Protein 4BAT (pdb70)

B-factor: mean 18.22, std 12.89, range [7.32, 103.63]

Solvent-accessible surface area: 12464 Å² total; per-residue (Å²): 181,103,51,8,60,63,20,86,95,50,51,20,126,12,91,40,1,107,3,44,0,0,32,73,42,87,41,56,20,0,0,0,0,0,0,2,2,1,4,8,17,0,0,19,82,0,0,37,84,0,6,126,77,22,12,1,3,0,1,2,0,13,4,1,13,92,1,116,8,112,70,99,174,59,17,72,21,9,7,25,3,3,0,109,2,2,52,57,0,0,26,100,52,59,49,140,109,3,2,0,0,0,1,13,4,0,0,12,0,0,6,8,0,2,11,59,53,58,166,7,5,3,1,0,2,0,0,26,6,17,0,3,23,24,23,52,91,19,61,93,163,92,38,36,112,100,16,72,30,31,63,37,0,20,78,98,153,47,79,0,25,172,104,3,19,89,83,26,60,108,24,1,25,82,12,3,134,100,27,0,112,66,114,148,13,32,40,94,114,0,31,90,42,1,49,179,11,2,114,44,89,24,5,24,46,1,1,0,42,3,5,41,11,2,80,27,89,11,11,95,30,1,74,48,5,104,111,60,57,119,120,5,118,9,10,1,6,0,0,21,24,122,126,125,41,62,106,43,60,61,7,43,94,9,0,115,91,5,1,56,93,27,71,31,23,51,8,56,13,1,39,0,0,2,5,26,14,19,114,38,0,17,134,63,0,40,41,3,0,49,68,42,176,170,27,47

CATH classification: 3.40.50.1820

Sequence (296 aa):
DPLLPGFDYLTLHTSAARLRVVAVKKGSSGPPLLLLHGYPQTHLAWHRIAPRLAEDYSVVLADLRGYGESRALDEEGADYSKAALARDQLETMGQLGFERRFAVIGHDRGARVGYRLALDHPQAVAAFVSLDVVPILDNWAAVNKVFALNNAYHWFLLAQPYDLPERLIGADPEHFLLDYTLRRRMAQGRDIYHPQALESSYRRRAFRDPAVRHAMCEDYRAAVGVDADADQADRRDAGRRRLQCPVQVLWQERPYAAGQHPLEIWKTWAGQVEGAAIIGASHMLPEDAPDAVLEHLLLGFLASSHREAL

Radius of gyration: 17.59 Å; Cα contacts (8 Å, |Δi|>4): 565; chains: 1; bounding box: 44×48×43 Å

Organism: Pseudomonas aeruginosa (strain ATCC 15692 / DSM 22644 / CIP 104116 / JCM 14847 / LMG 12228 / 1C / PRS 101 / PAO1) (NCBI:txid208964)

InterPro domains:
  IPR000073 Alpha/beta hydrolase fold-1 [PF00561] (31-210)
  IPR000639 Epoxide hydrolase-like [PR00412] (37-55)
  IPR000639 Epoxide hydrolase-like [PR00412] (103-116)
  IPR000639 Epoxide hydrolase-like [PR00412] (117-130)
  IPR000639 Epoxide hydrolase-like [PR00412] (269-291)
  IPR029058 Alpha/Beta hydrolase fold [G3DSA:3.40.50.1820] (1-300)
  IPR029058 Alpha/Beta hydrolase fold [SSF53474] (4-295)

Foldseek 3Di:
DDFPPPWDWDWDDDPWKTKIKTKAADAAEEEEAEAPPAALSLQRLAQVVVRVHYIYMGIGFDLHQPMHTPPLPDDQLALLVSLVVVCRVCVVVPAQAHAYEYAHVSLLNVFSNLLVPVVRHLEYEYQADFALLLVVVPDDDVSCVLPVVLVQLQPDPPRSLVVCQPDVVVNRVVVVCSQQVNDPQDDVVSVVSSSVRSNDSSSSNSNSSHSNSSVPVSNVSVVVCLVVVGAREHAYEYEHEPDDDDPPGDRQNRNVSRYVHYYYYYDHGGSSCSRTPNVVVNVVVVVVCVVSVVSD

Nearest PDB structures (foldseek):
  4bat-assembly1_A-2  TM=1.003E+00  e=3.001E-63  Pseudomonas aeruginosa PAO1
  4bau-assembly1_A-2  TM=1.003E+00  e=1.076E-61  Pseudomonas aeruginosa PAO1
  4b9a-assembly1_A  TM=1.003E+00  e=2.306E-61  Pseudomonas aeruginosa PAO1
  4baz-assembly1_A  TM=1.003E+00  e=7.907E-61  Pseudomonas aeruginosa PAO1
  8hgu-assembly1_B  TM=8.424E-01  e=7.803E-19  Bosea sp. PAMC 26642

Secondary structure (DSSP, 8-state):
--SSTTPEEEEEE-SSEEEEEEEE--SSEEEEE--TT--GGGGTTTHHHHTTTSEEEEEPPTTSTT-EES-TTT---SHHHHHHHHHHHHHHHT-SSEEEEEETHHHHHHHHHHHH-GGGEEEEEEES---HHHHHHT--HHHHHHTHHHHHTTSSTTHHHHHHHSSHHHHHHHHHHHHTTT-----HHHHHHHHHHHTSHHHHHHHHHHHHHHHTHHHHHHHHHHHHT--B-S-EEEEEESS---TT--HHHHHHTTBSSEEEEEESS-S-HHHHSHHHHHHHHHHHHHHTTTT-

Structure (mmCIF, N/CA/C/O backbone):
data_4BAT
#
_entry.id   4BAT
#
_cell.length_a   83.880
_cell.length_b   83.880
_cell.length_c   140.720
_cell.angle_alpha   90.00
_cell.angle_beta   90.00
_cell.angle_gamma   90.00
#
_symmetry.space_group_name_H-M   'P 41 21 2'
#
loop_
_entity.id
_entity.type
_entity.pdbx_description
1 polymer 'PROBABLE EPOXIDE HYDROLASE'
2 non-polymer GLYCEROL
3 non-polymer 'SULFATE ION'
4 non-polymer 'CHLORIDE ION'
5 water water
#
loop_
_atom_site.group_PDB
_atom_site.id
_atom_site.type_symbol
_atom_site.label_atom_id
_atom_site.label_alt_id
_atom_site.label_comp_id
_atom_site.label_asym_id
_atom_site.label_entity_id
_atom_site.label_seq_id
_atom_site.pdbx_PDB_ins_code
_atom_site.Cartn_x
_atom_site.Cartn_y
_atom_site.Cartn_z
_atom_site.occupancy
_atom_site.B_iso_or_equiv
_atom_site.auth_seq_id
_atom_site.auth_comp_id
_atom_site.auth_asym_id
_atom_site.auth_atom_id
_atom_site.pdbx_PDB_model_num
ATOM 1 N N . ASP A 1 5 ? 11.404 59.718 13.798 1.00 42.55 4 ASP A N 1
ATOM 2 C CA . ASP A 1 5 ? 11.275 59.034 15.149 1.00 26.07 4 ASP A CA 1
ATOM 3 C C . ASP A 1 5 ? 12.620 58.469 15.653 1.00 18.65 4 ASP A C 1
ATOM 4 O O . ASP A 1 5 ? 13.356 57.831 14.914 1.00 21.95 4 ASP A O 1
ATOM 9 N N . PRO A 1 6 ? 12.993 58.747 16.911 1.00 18.37 5 PRO A N 1
ATOM 10 C CA . PRO A 1 6 ? 14.248 58.123 17.393 1.00 16.38 5 PRO A CA 1
ATOM 11 C C . PRO A 1 6 ? 14.204 56.594 17.599 1.00 14.66 5 PRO A C 1
ATOM 12 O O . PRO A 1 6 ? 13.123 56.005 17.689 1.00 17.45 5 PRO A O 1
ATOM 16 N N . LEU A 1 7 ? 15.384 55.979 17.606 1.00 13.42 6 LEU A N 1
ATOM 17 C CA . LEU A 1 7 ? 15.539 54.567 17.817 1.00 16.43 6 LEU A CA 1
ATOM 18 C C . LEU A 1 7 ? 15.522 54.304 19.357 1.00 15.25 6 LEU A C 1
ATOM 19 O O . LEU A 1 7 ? 16.311 54.826 20.167 1.00 19.45 6 LEU A O 1
ATOM 24 N N . LEU A 1 8 ? 14.694 53.370 19.699 1.00 13.31 7 LEU A N 1
ATOM 25 C CA . LEU A 1 8 ? 14.515 52.854 21.029 1.00 12.03 7 LEU A CA 1
ATOM 26 C C . LEU A 1 8 ? 14.499 53.940 22.088 1.00 11.45 7 LEU A C 1
ATOM 27 O O . LEU A 1 8 ? 15.292 53.937 23.031 1.00 11.74 7 LEU A O 1
ATOM 32 N N . PRO A 1 9 ? 13.547 54.873 21.968 1.00 11.21 8 PRO A N 1
ATOM 33 C CA . PRO A 1 9 ? 13.533 55.940 22.942 1.00 13.31 8 PRO A CA 1
ATOM 34 C C . PRO A 1 9 ? 13.304 55.395 24.348 1.00 13.13 8 PRO A C 1
ATOM 35 O O . PRO A 1 9 ? 12.415 54.539 24.576 1.00 13.25 8 PRO A O 1
ATOM 39 N N . GLY A 1 10 ? 14.072 55.893 25.291 1.00 11.20 9 GLY A N 1
ATOM 40 C CA . GLY A 1 10 ? 13.915 55.533 26.688 1.00 11.58 9 GLY A CA 1
ATOM 41 C C . GLY A 1 10 ? 14.472 54.201 27.106 1.00 11.12 9 GLY A C 1
ATOM 42 O O . GLY A 1 10 ? 14.317 53.810 28.258 1.00 12.91 9 GLY A O 1
ATOM 43 N N . PHE A 1 11 ? 15.086 53.472 26.179 1.00 10.79 10 PHE A N 1
ATOM 44 C CA . PHE A 1 11 ? 15.733 52.187 26.539 1.00 9.56 10 PHE A CA 1
ATOM 45 C C . PHE A 1 11 ? 17.085 52.444 27.218 1.00 10.63 10 PHE A C 1
ATOM 46 O O . PHE A 1 11 ? 17.868 53.317 26.809 1.00 12.14 10 PHE A O 1
ATOM 54 N N . ASP A 1 12 ? 17.327 51.677 28.275 1.00 11.09 11 ASP A N 1
ATOM 55 C CA . ASP A 1 12 ? 18.512 51.766 29.103 1.00 11.18 11 ASP A CA 1
ATOM 56 C C . ASP A 1 12 ? 19.467 50.648 28.682 1.00 9.99 11 ASP A C 1
ATOM 57 O O . ASP A 1 12 ? 19.100 49.457 28.725 1.00 11.83 11 ASP A O 1
ATOM 62 N N . TYR A 1 13 ? 20.651 51.036 28.235 1.00 11.58 12 TYR A N 1
ATOM 63 C CA . TYR A 1 13 ? 21.659 50.120 27.720 1.00 10.87 12 TYR A CA 1
ATOM 64 C C . TYR A 1 13 ? 22.565 49.624 28.833 1.00 12.41 12 TYR A C 1
ATOM 65 O O . TYR A 1 13 ? 23.143 50.415 29.559 1.00 15.98 12 TYR A O 1
ATOM 74 N N . LEU A 1 14 ? 22.636 48.295 28.974 1.00 11.85 13 LEU A N 1
ATOM 75 C CA . LEU A 1 14 ? 23.394 47.596 29.990 1.00 12.41 13 LEU A CA 1
ATOM 76 C C . LEU A 1 14 ? 24.375 46.611 29.397 1.00 11.66 13 LEU A C 1
ATOM 77 O O . LEU A 1 14 ? 24.190 46.142 28.269 1.00 14.36 13 LEU A O 1
ATOM 82 N N . THR A 1 15 ? 25.408 46.297 30.169 1.00 13.25 14 THR A N 1
ATOM 83 C CA . THR A 1 15 ? 26.293 45.206 29.847 1.00 14.03 14 THR A CA 1
ATOM 84 C C . THR A 1 15 ? 26.261 44.267 31.028 1.00 13.98 14 THR A C 1
ATOM 85 O O . THR A 1 15 ? 26.670 44.663 32.119 1.00 19.61 14 THR A O 1
ATOM 89 N N . LEU A 1 16 ? 25.779 43.041 30.832 1.00 14.30 15 LEU A N 1
ATOM 90 C CA . LEU A 1 16 ? 25.651 42.072 31.886 1.00 13.80 15 LEU A CA 1
ATOM 91 C C . LEU A 1 16 ? 26.808 41.093 31.804 1.00 14.26 15 LEU A C 1
ATOM 92 O O . LEU A 1 16 ? 27.213 40.672 30.709 1.00 17.55 15 LEU A O 1
ATOM 97 N N . HIS A 1 17 ? 27.320 40.724 32.971 1.00 15.00 16 HIS A N 1
ATOM 98 C CA . HIS A 1 17 ? 28.458 39.824 33.127 1.00 14.54 16 HIS A CA 1
ATOM 99 C C . HIS A 1 17 ? 27.938 38.533 33.661 1.00 17.29 16 HIS A C 1
ATOM 100 O O . HIS A 1 17 ? 27.510 38.443 34.797 1.00 18.52 16 HIS A O 1
ATOM 107 N N . THR A 1 18 ? 27.939 37.519 32.819 1.00 19.72 17 THR A N 1
ATOM 108 C CA . THR A 1 18 ? 27.355 36.254 33.160 1.00 23.01 17 THR A CA 1
ATOM 109 C C . THR A 1 18 ? 28.484 35.269 33.237 1.00 23.24 17 THR A C 1
ATOM 110 O O . THR A 1 18 ? 29.676 35.602 33.041 1.00 24.49 17 THR A O 1
ATOM 114 N N . SER A 1 19 ? 28.132 34.027 33.540 1.00 24.09 18 SER A N 1
ATOM 115 C CA . SER A 1 19 ? 29.158 33.023 33.780 1.00 25.10 18 SER A CA 1
ATOM 116 C C . SER A 1 19 ? 30.108 32.792 32.574 1.00 23.40 18 SER A C 1
ATOM 117 O O . SER A 1 19 ? 31.313 32.573 32.740 1.00 28.84 18 SER A O 1
ATOM 120 N N . ALA A 1 20 ? 29.570 32.918 31.377 1.00 21.01 19 ALA A N 1
ATOM 121 C CA . ALA A 1 20 ? 30.284 32.549 30.167 1.00 18.26 19 ALA A CA 1
ATOM 122 C C . ALA A 1 20 ? 30.314 33.656 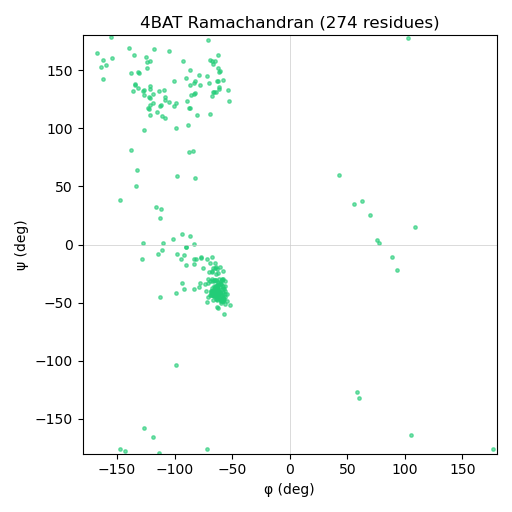29.103 1.00 18.12 19 ALA A C 1
ATOM 123 O O . ALA A 1 20 ? 30.813 33.449 27.996 1.00 19.65 19 ALA A O 1
ATOM 125 N N . ALA A 1 21 ? 29.733 34.809 29.391 1.00 16.65 20 ALA A N 1
ATOM 126 C CA . ALA A 1 21 ? 29.555 35.844 28.366 1.00 16.05 20 ALA A CA 1
ATOM 127 C C . ALA A 1 21 ? 29.475 37.228 29.011 1.00 14.64 20 ALA A C 1
ATOM 128 O O . ALA A 1 21 ? 29.183 37.398 30.193 1.00 18.42 20 ALA A O 1
ATOM 130 N N . ARG A 1 22 ? 29.727 38.214 28.174 1.00 12.65 21 ARG A N 1
ATOM 131 C CA . ARG A 1 22 ? 29.477 39.621 28.434 1.00 13.32 21 ARG A CA 1
ATOM 132 C C . ARG A 1 22 ? 28.408 40.018 27.419 1.00 12.70 21 ARG A C 1
ATOM 133 O O . ARG A 1 22 ? 28.650 39.969 26.218 1.00 14.87 21 ARG A O 1
ATOM 141 N N . LEU A 1 23 ? 27.218 40.351 27.906 1.00 12.07 22 LEU A N 1
ATOM 142 C CA . LEU A 1 23 ? 26.022 40.492 27.071 1.00 11.11 22 LEU A CA 1
ATOM 143 C C . LEU A 1 23 ? 25.528 41.933 27.020 1.00 11.14 22 LEU A C 1
ATOM 144 O O . LEU A 1 23 ? 25.387 42.572 28.069 1.00 13.66 22 LEU A O 1
ATOM 149 N N . ARG A 1 24 ? 25.244 42.411 25.806 1.00 10.77 23 ARG A N 1
ATOM 150 C CA . ARG A 1 24 ? 24.615 43.722 25.612 1.00 11.01 23 ARG A CA 1
ATOM 151 C C . ARG A 1 24 ? 23.102 43.500 25.723 1.00 10.33 23 ARG A C 1
ATOM 152 O O . ARG A 1 24 ? 22.533 42.674 25.018 1.00 11.30 23 ARG A O 1
ATOM 160 N N . VAL A 1 25 ? 22.462 44.307 26.573 1.00 10.72 24 VAL A N 1
ATOM 161 C CA A VAL A 1 25 ? 21.037 44.255 26.819 0.50 11.40 24 VAL A CA 1
ATOM 162 C CA B VAL A 1 25 ? 21.036 44.261 26.785 0.50 11.26 24 VAL A CA 1
ATOM 163 C C . VAL A 1 25 ? 20.518 45.686 26.817 1.00 10.98 24 VAL A C 1
ATOM 164 O O . VAL A 1 25 ? 21.225 46.617 27.214 1.00 13.29 24 VAL A O 1
ATOM 171 N N . ALA A 1 26 ? 19.278 45.859 26.369 1.00 10.49 25 ALA A N 1
ATOM 172 C CA . ALA A 1 26 ? 18.605 47.152 26.472 1.00 10.94 25 ALA A CA 1
ATOM 173 C C . ALA A 1 26 ? 17.226 46.887 27.058 1.00 11.23 25 ALA A C 1
ATOM 174 O O . ALA A 1 26 ? 16.512 46.006 26.587 1.00 11.88 25 ALA A O 1
ATOM 176 N N . VAL A 1 27 ? 16.815 47.707 28.038 1.00 9.20 26 VAL A N 1
ATOM 177 C CA . VAL A 1 27 ? 15.574 47.456 28.766 1.00 9.23 26 VAL A CA 1
ATOM 178 C C . VAL A 1 27 ? 14.706 48.705 28.869 1.00 9.32 26 VAL A C 1
ATOM 179 O O . VAL A 1 27 ? 15.213 49.835 28.950 1.00 10.65 26 VAL A O 1
ATOM 183 N N . LYS A 1 28 ? 13.416 48.483 28.887 1.00 9.30 27 LYS A N 1
ATOM 184 C CA A LYS A 1 28 ? 12.457 49.561 29.141 0.50 9.67 27 LYS A CA 1
ATOM 185 C CA B LYS A 1 28 ? 12.451 49.564 29.126 0.50 9.51 27 LYS A CA 1
ATOM 186 C C . LYS A 1 28 ? 11.134 48.961 29.584 1.00 10.16 27 LYS A C 1
ATOM 187 O O . LYS A 1 28 ? 10.778 47.856 29.161 1.00 11.34 27 LYS A O 1
ATOM 198 N N . GLY A 1 29 ? 10.403 49.690 30.418 1.00 10.28 28 GLY A N 1
ATOM 199 C CA . GLY A 1 29 ? 9.051 49.340 30.756 1.00 10.91 28 GLY A CA 1
ATOM 200 C C . GLY A 1 29 ? 8.904 48.700 32.119 1.00 9.54 28 GLY A C 1
ATOM 201 O O . GLY A 1 29 ? 9.855 48.486 32.838 1.00 13.35 28 GLY A O 1
ATOM 202 N N . SER A 1 30 ? 7.649 48.421 32.435 1.00 10.12 29 SER A N 1
ATOM 203 C CA A SER A 1 30 ? 7.274 47.756 33.655 0.50 10.07 29 SER A CA 1
ATOM 204 C CA B SER A 1 30 ? 7.211 47.835 33.684 0.50 11.58 29 SER A CA 1
ATOM 205 C C . SER A 1 30 ? 6.094 46.845 33.347 1.00 10.74 29 SER A C 1
ATOM 206 O O . SER A 1 30 ? 5.396 46.978 32.315 1.00 12.21 29 SER A O 1
ATOM 211 N N . GLY A 1 31 ? 5.886 45.888 34.236 1.00 10.60 30 GLY A N 1
ATOM 212 C CA . GLY A 1 31 ? 4.886 44.865 34.054 1.00 11.98 30 GLY A CA 1
ATOM 213 C C . GLY A 1 31 ? 5.505 43.536 33.683 1.00 10.54 30 GLY A C 1
ATOM 214 O O . GLY A 1 31 ? 6.690 43.317 33.896 1.00 10.95 30 GLY A O 1
ATOM 215 N N . PRO A 1 32 ? 4.680 42.616 33.169 1.00 11.01 31 PRO A N 1
ATOM 216 C CA . PRO A 1 32 ? 5.164 41.273 32.895 1.00 10.88 31 PRO A CA 1
ATOM 217 C C . PRO A 1 32 ? 6.349 41.309 31.922 1.00 9.60 31 PRO A C 1
ATOM 218 O O . PRO A 1 32 ? 6.355 42.089 30.978 1.00 10.40 31 PRO A O 1
ATOM 222 N N . PRO A 1 33 ? 7.345 40.440 32.140 1.00 10.15 32 PRO A N 1
ATOM 223 C CA . PRO A 1 33 ? 8.552 40.493 31.327 1.00 9.88 32 PRO A CA 1
ATOM 224 C C . PRO A 1 33 ? 8.468 39.784 29.999 1.00 9.89 32 PRO A C 1
ATOM 225 O O . PRO A 1 33 ? 7.969 38.649 29.905 1.00 10.34 32 PRO A O 1
ATOM 229 N N . LEU A 1 34 ? 9.025 40.420 28.983 1.00 9.50 33 LEU A N 1
ATOM 230 C CA . LEU A 1 34 ? 9.158 39.885 27.639 1.00 8.67 33 LEU A CA 1
ATOM 231 C C . LEU A 1 34 ? 10.637 39.997 27.270 1.00 9.61 33 LEU A C 1
ATOM 232 O O . LEU A 1 34 ? 11.259 41.059 27.375 1.00 11.85 33 LEU A O 1
ATOM 237 N N . LEU A 1 35 ? 11.197 38.924 26.735 1.00 8.67 34 LEU A N 1
ATOM 238 C CA . LEU A 1 35 ? 12.574 38.858 26.209 1.00 8.20 34 LEU A CA 1
ATOM 239 C C . LEU A 1 35 ? 12.476 38.701 24.678 1.00 7.97 34 LEU A C 1
ATOM 240 O O . LEU A 1 35 ? 11.814 37.771 24.182 1.00 9.70 34 LEU A O 1
ATOM 245 N N . LEU A 1 36 ? 13.051 39.672 23.961 1.00 8.07 35 LEU A N 1
ATOM 246 C CA . LEU A 1 36 ? 13.026 39.701 22.502 1.00 8.02 35 LEU A CA 1
ATOM 247 C C . LEU A 1 36 ? 14.424 39.378 21.961 1.00 7.84 35 LEU A C 1
ATOM 248 O O . LEU A 1 36 ? 15.385 40.034 22.335 1.00 8.95 35 LEU A O 1
ATOM 253 N N . LEU A 1 37 ? 14.481 38.354 21.097 1.00 7.94 36 LEU A N 1
ATOM 254 C CA . LEU A 1 37 ? 15.726 37.762 20.598 1.00 8.06 36 LEU A CA 1
ATOM 255 C C . LEU A 1 37 ? 15.788 37.854 19.061 1.00 8.29 36 LEU A C 1
ATOM 256 O O . LEU A 1 37 ? 14.988 37.218 18.353 1.00 8.53 36 LEU A O 1
ATOM 261 N N . HIS A 1 38 ? 16.722 38.693 18.565 1.00 7.90 37 HIS A N 1
ATOM 262 C CA . HIS A 1 38 ? 16.968 38.896 17.144 1.00 7.32 37 HIS A CA 1
ATOM 263 C C . HIS A 1 38 ? 17.620 37.682 16.513 1.00 7.59 37 HIS A C 1
ATOM 264 O O . HIS A 1 38 ? 17.969 36.701 17.175 1.00 8.63 37 HIS A O 1
ATOM 271 N N . GLY A 1 39 ? 17.792 37.776 15.190 1.00 8.31 38 GLY A N 1
ATOM 272 C CA . GLY A 1 39 ? 18.463 36.764 14.431 1.00 9.52 38 GLY A CA 1
ATOM 273 C C . GLY A 1 39 ? 19.608 37.277 13.574 1.00 8.71 38 GLY A C 1
ATOM 274 O O . GLY A 1 39 ? 20.246 38.304 13.856 1.00 9.77 38 GLY A O 1
ATOM 275 N N . TYR A 1 40 ? 19.936 36.495 12.554 1.00 8.59 39 TYR A N 1
ATOM 276 C CA . TYR A 1 40 ? 21.076 36.720 11.686 1.00 8.68 39 TYR A CA 1
ATOM 277 C C . TYR A 1 40 ? 20.723 37.577 10.497 1.00 10.10 39 TYR A C 1
ATOM 278 O O . TYR A 1 40 ? 19.643 37.376 9.936 1.00 9.74 39 TYR A O 1
ATOM 287 N N . PRO A 1 41 ? 21.622 38.465 10.035 1.00 10.26 40 PRO A N 1
ATOM 288 C CA . PRO A 1 41 ? 22.933 38.891 10.566 1.00 10.57 40 PRO A CA 1
ATOM 289 C C . PRO A 1 41 ? 22.768 40.206 11.336 1.00 11.70 40 PRO A C 1
ATOM 290 O O . PRO A 1 41 ? 23.372 41.189 10.972 1.00 12.52 40 PRO A O 1
ATOM 294 N N . GLN A 1 42 ? 21.942 40.231 12.357 1.00 10.84 41 GLN A N 1
ATOM 295 C CA . GLN A 1 42 ? 21.435 41.467 12.947 1.00 9.99 41 GLN A CA 1
ATOM 296 C C . GLN A 1 42 ? 21.863 41.579 14.401 1.00 10.52 41 GLN A C 1
ATOM 297 O O . GLN A 1 42 ? 22.742 40.879 14.881 1.00 9.02 41 GLN A O 1
ATOM 303 N N . THR A 1 43 ? 21.206 42.496 15.100 1.00 10.21 42 THR A N 1
ATOM 304 C CA . THR A 1 43 ? 21.417 42.792 16.496 1.00 9.68 42 THR A CA 1
ATOM 305 C C . THR A 1 43 ? 20.055 43.114 17.090 1.00 9.53 42 THR A C 1
ATOM 306 O O . THR A 1 43 ? 19.010 43.103 16.393 1.00 9.51 42 THR A O 1
ATOM 310 N N . HIS A 1 44 ? 20.056 43.470 18.378 1.00 9.49 43 HIS A N 1
ATOM 311 C CA . HIS A 1 44 ? 18.804 43.785 19.063 1.00 9.09 43 HIS A CA 1
ATOM 312 C C . HIS A 1 44 ? 18.067 44.971 18.429 1.00 8.80 43 HIS A C 1
ATOM 313 O O . HIS A 1 44 ? 16.878 45.160 18.682 1.00 9.99 43 HIS A O 1
ATOM 320 N N . LEU A 1 45 ? 18.763 45.789 17.650 1.00 9.87 44 LEU A N 1
ATOM 321 C CA . LEU A 1 45 ? 18.131 46.942 17.029 1.00 10.54 44 LEU A CA 1
ATOM 322 C C . LEU A 1 45 ? 17.061 46.539 16.017 1.00 10.20 44 LEU A C 1
ATOM 323 O O . LEU A 1 45 ? 16.239 47.358 15.652 1.00 11.71 44 LEU A O 1
ATOM 328 N N . ALA A 1 46 ? 17.047 45.274 15.577 1.00 9.20 45 ALA A N 1
ATOM 329 C CA . ALA A 1 46 ? 16.035 44.782 14.666 1.00 9.93 45 ALA A CA 1
ATOM 330 C C . ALA A 1 46 ? 14.620 44.956 15.243 1.00 9.24 45 ALA A C 1
ATOM 331 O O . ALA A 1 46 ? 13.643 44.955 14.497 1.00 10.46 45 ALA A O 1
ATOM 333 N N . TRP A 1 47 ? 14.517 45.066 16.565 1.00 9.11 46 TRP A N 1
ATOM 334 C CA . TRP A 1 47 ? 13.268 45.228 17.258 1.00 9.02 46 TRP A CA 1
ATOM 335 C C . TRP A 1 47 ? 12.802 46.664 17.382 1.00 9.06 46 TRP A C 1
ATOM 336 O O . TRP A 1 47 ? 11.817 46.949 18.063 1.00 9.33 46 TRP A O 1
ATOM 347 N N . HIS A 1 48 ? 13.480 47.610 16.741 1.00 8.54 47 HIS A N 1
ATOM 348 C CA . HIS A 1 48 ? 13.173 49.036 16.989 1.00 8.48 47 HIS A CA 1
ATOM 349 C C . HIS A 1 48 ? 11.768 49.496 16.603 1.00 9.16 47 HIS A C 1
ATOM 350 O O . HIS A 1 48 ? 11.317 50.490 17.167 1.00 11.07 47 HIS A O 1
ATOM 357 N N . ARG A 1 49 ? 11.079 48.784 15.734 1.00 9.28 48 ARG A N 1
ATOM 358 C CA . ARG A 1 49 ? 9.721 49.148 15.369 1.00 9.45 48 ARG A CA 1
ATOM 359 C C . ARG A 1 49 ? 8.646 48.485 16.225 1.00 10.67 48 ARG A C 1
ATOM 360 O O . ARG A 1 49 ? 7.468 48.797 16.075 1.00 13.19 48 ARG A O 1
ATOM 368 N N . ILE A 1 50 ? 9.053 47.528 17.053 1.00 10.40 49 ILE A N 1
ATOM 369 C CA . ILE A 1 50 ? 8.174 46.715 17.880 1.00 10.68 49 ILE A CA 1
ATOM 370 C C . ILE A 1 50 ? 8.324 46.976 19.381 1.00 9.71 49 ILE A C 1
ATOM 371 O O . ILE A 1 50 ? 7.336 47.091 20.110 1.00 10.53 49 ILE A O 1
ATOM 376 N N . ALA A 1 51 ? 9.567 47.049 19.850 1.00 10.12 50 ALA A N 1
ATOM 377 C CA . ALA A 1 51 ? 9.852 47.086 21.263 1.00 9.00 50 ALA A CA 1
ATOM 378 C C . ALA A 1 51 ? 9.278 48.317 21.972 1.00 9.62 50 ALA A C 1
ATOM 379 O O . ALA A 1 51 ? 8.750 48.190 23.078 1.00 10.57 50 ALA A O 1
ATOM 381 N N . PRO A 1 52 ? 9.301 49.522 21.354 1.00 9.40 51 PRO A N 1
ATOM 382 C CA . PRO A 1 52 ? 8.708 50.710 22.039 1.00 10.36 51 PRO A CA 1
ATOM 383 C C . PRO A 1 52 ? 7.248 50.497 22.373 1.00 10.84 51 PRO A C 1
ATOM 384 O O . PRO A 1 52 ? 6.820 50.799 23.492 1.00 12.14 51 PRO A O 1
ATOM 388 N N . ARG A 1 53 ? 6.465 49.987 21.435 1.00 10.08 52 ARG A N 1
ATOM 389 C CA . ARG A 1 53 ? 5.050 49.769 21.711 1.00 10.43 52 ARG A CA 1
ATOM 390 C C . ARG A 1 53 ? 4.860 48.780 22.841 1.00 9.60 52 ARG A C 1
ATOM 391 O O . ARG A 1 53 ? 4.031 48.984 23.751 1.00 11.87 52 ARG A O 1
ATOM 399 N N . LEU A 1 54 ? 5.609 47.686 22.808 1.00 9.55 53 LEU A N 1
ATOM 400 C CA . LEU A 1 54 ? 5.470 46.689 23.864 1.00 9.69 53 LEU A CA 1
ATOM 401 C C . LEU A 1 54 ? 5.826 47.234 25.229 1.00 10.14 53 LEU A C 1
ATOM 402 O O . LEU A 1 54 ? 5.203 46.882 26.239 1.00 10.55 53 LEU A O 1
ATOM 407 N N . ALA A 1 55 ? 6.819 48.137 25.292 1.00 9.78 54 ALA A N 1
ATOM 408 C CA . ALA A 1 55 ? 7.275 48.719 26.545 1.00 9.69 54 ALA A CA 1
ATOM 409 C C . ALA A 1 55 ? 6.251 49.628 27.189 1.00 11.74 54 ALA A C 1
ATOM 410 O O . ALA A 1 55 ? 6.426 50.003 28.337 1.00 14.19 54 ALA A O 1
ATOM 412 N N . GLU A 1 56 ? 5.176 49.971 26.480 1.00 11.37 55 GLU A N 1
ATOM 413 C CA . GLU A 1 56 ? 4.086 50.738 27.069 1.00 12.72 55 GLU A CA 1
ATOM 414 C C . GLU A 1 56 ? 3.299 49.930 28.082 1.00 13.22 55 GLU A C 1
ATOM 415 O O . GLU A 1 56 ? 2.662 50.493 28.962 1.00 15.90 55 GLU A O 1
ATOM 421 N N . ASP A 1 57 ? 3.343 48.601 27.952 1.00 12.59 56 ASP A N 1
ATOM 422 C CA . ASP A 1 57 ? 2.539 47.685 28.761 1.00 12.38 56 ASP A CA 1
ATOM 423 C C . ASP A 1 57 ? 3.292 46.568 29.455 1.00 11.36 56 ASP A C 1
ATOM 424 O O . ASP A 1 57 ? 2.725 45.876 30.300 1.00 13.45 56 ASP A O 1
ATOM 429 N N . TYR A 1 58 ? 4.548 46.341 29.084 1.00 10.69 57 TYR A N 1
ATOM 430 C CA . TYR A 1 58 ? 5.328 45.220 29.546 1.00 10.37 57 TYR A CA 1
ATOM 431 C C . TYR A 1 58 ? 6.730 45.670 29.926 1.00 10.36 57 TYR A C 1
ATOM 432 O O . TYR A 1 58 ? 7.191 46.733 29.478 1.00 10.35 57 TYR A O 1
ATOM 441 N N . SER A 1 59 ? 7.432 44.828 30.694 1.00 9.62 58 SER A N 1
ATOM 442 C CA . SER A 1 59 ? 8.865 44.925 30.882 1.00 8.57 58 SER A CA 1
ATOM 443 C C . SER A 1 59 ? 9.581 44.320 29.713 1.00 9.48 58 SER A C 1
ATOM 444 O O . SER A 1 59 ? 9.522 43.103 29.522 1.00 13.92 58 SER A O 1
ATOM 447 N N . VAL A 1 60 ? 10.255 45.109 28.902 1.00 9.76 59 VAL A N 1
ATOM 448 C CA . VAL A 1 60 ? 10.856 44.625 27.666 1.00 8.35 59 VAL A CA 1
ATOM 449 C C . VAL A 1 60 ? 12.369 44.567 27.807 1.00 8.99 59 VAL A C 1
ATOM 450 O O . VAL A 1 60 ? 13.025 45.546 28.176 1.00 9.54 59 VAL A O 1
ATOM 454 N N . VAL A 1 61 ? 12.925 43.396 27.500 1.00 8.29 60 VAL A N 1
ATOM 455 C CA . VAL A 1 61 ? 14.356 43.135 27.513 1.00 8.59 60 VAL A CA 1
ATOM 456 C C . VAL A 1 61 ? 14.757 42.743 26.100 1.00 8.48 60 VAL A C 1
ATOM 457 O O . VAL A 1 61 ? 14.256 41.767 25.548 1.00 9.09 60 VAL A O 1
ATOM 461 N N . LEU A 1 62 ? 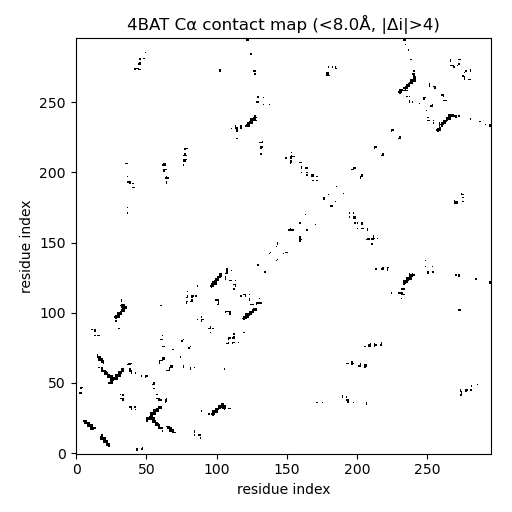15.678 43.500 25.523 1.00 8.76 61 LEU A N 1
ATOM 462 C CA . LEU A 1 62 ? 16.301 43.222 24.213 1.00 8.89 61 LEU A CA 1
ATOM 463 C C . LEU A 1 62 ? 17.740 42.798 24.456 1.00 10.39 61 LEU A C 1
ATOM 464 O O . LEU A 1 62 ? 18.453 43.352 25.308 1.00 13.85 61 LEU A O 1
ATOM 469 N N . ALA A 1 63 ? 18.173 41.723 23.829 1.00 11.13 62 ALA A N 1
ATOM 470 C CA . ALA A 1 63 ? 19.553 41.272 24.035 1.00 11.72 62 ALA A CA 1
ATOM 471 C C . ALA A 1 63 ? 20.209 41.012 22.686 1.00 9.34 62 ALA A C 1
ATOM 472 O O . ALA A 1 63 ? 19.596 40.498 21.766 1.00 10.71 62 ALA A O 1
ATOM 474 N N . ASP A 1 64 ? 21.521 41.246 22.608 1.00 9.57 63 ASP A N 1
ATOM 475 C CA . ASP A 1 64 ? 22.350 40.742 21.491 1.00 8.89 63 ASP A CA 1
ATOM 476 C C . ASP A 1 64 ? 22.669 39.289 21.866 1.00 8.59 63 ASP A C 1
ATOM 477 O O . ASP A 1 64 ? 23.168 39.013 22.970 1.00 9.65 63 ASP A O 1
ATOM 482 N N . LEU A 1 65 ? 22.459 38.365 20.936 1.00 8.55 64 LEU A N 1
ATOM 483 C CA . LEU A 1 65 ? 22.833 36.953 21.150 1.00 8.61 64 LEU A CA 1
ATOM 484 C C . LEU A 1 65 ? 24.349 36.849 21.344 1.00 9.15 64 LEU A C 1
ATOM 485 O O . LEU A 1 65 ? 25.095 37.611 20.746 1.00 9.09 64 LEU A O 1
ATOM 490 N N . ARG A 1 66 ? 24.791 35.843 22.077 1.00 9.41 65 ARG A N 1
ATOM 491 C CA . ARG A 1 66 ? 26.223 35.619 22.290 1.00 9.79 65 ARG A CA 1
ATOM 492 C C . ARG A 1 66 ? 26.946 35.581 20.975 1.00 10.54 65 ARG A C 1
ATOM 493 O O . ARG A 1 66 ? 26.676 34.741 20.133 1.00 10.77 65 ARG A O 1
ATOM 501 N N . GLY A 1 67 ? 27.933 36.464 20.855 1.00 10.67 66 GLY A N 1
ATOM 502 C CA . GLY A 1 67 ? 28.743 36.536 19.652 1.00 11.94 66 GLY A CA 1
ATOM 503 C C . GLY A 1 67 ? 28.287 37.512 18.607 1.00 10.47 66 GLY A C 1
ATOM 504 O O . GLY A 1 67 ? 29.100 37.882 17.781 1.00 12.66 66 GLY A O 1
ATOM 505 N N . TYR A 1 68 ? 27.000 37.891 18.633 1.00 9.80 67 TYR A N 1
ATOM 506 C CA . TYR A 1 68 ? 26.426 38.877 17.721 1.00 10.67 67 TYR A CA 1
ATOM 507 C C . TYR A 1 68 ? 26.482 40.250 18.344 1.00 10.20 67 TYR A C 1
ATOM 508 O O . TYR A 1 68 ? 26.536 40.399 19.572 1.00 10.81 67 TYR A O 1
ATOM 517 N N . GLY A 1 69 ? 26.435 41.265 17.495 1.00 10.70 68 GLY A N 1
ATOM 518 C CA . GLY A 1 69 ? 26.336 42.612 18.016 1.00 10.77 68 GLY A CA 1
ATOM 519 C C . GLY A 1 69 ? 27.508 42.927 18.926 1.00 10.80 68 GLY A C 1
ATOM 520 O O . GLY A 1 69 ? 28.693 42.763 18.551 1.00 13.25 68 GLY A O 1
ATOM 521 N N . GLU A 1 70 ? 27.187 43.380 20.135 1.00 10.45 69 GLU A N 1
ATOM 522 C CA . GLU A 1 70 ? 28.167 43.679 21.164 1.00 11.62 69 GLU A CA 1
ATOM 523 C C . GLU A 1 70 ? 28.318 42.624 22.248 1.00 11.05 69 GLU A C 1
ATOM 524 O O . GLU A 1 70 ? 29.057 42.801 23.216 1.00 16.14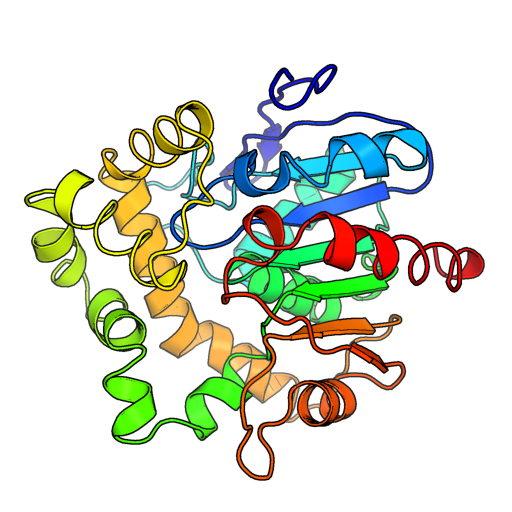 69 GLU A O 1
ATOM 530 N N . SER A 1 71 ? 27.625 41.499 22.117 1.00 10.43 70 SER A N 1
ATOM 531 C CA . SER A 1 71 ? 27.753 40.367 23.073 1.00 11.05 70 SER A CA 1
ATOM 532 C C . SER A 1 71 ? 28.866 39.457 22.693 1.00 12.08 70 SER A C 1
ATOM 533 O O . SER A 1 71 ? 29.049 39.157 21.509 1.00 13.73 70 SER A O 1
ATOM 536 N N . ARG A 1 72 ? 29.627 39.031 23.691 1.00 13.83 71 ARG A N 1
ATOM 537 C CA . ARG A 1 72 ? 30.769 38.169 23.435 1.00 16.30 71 ARG A CA 1
ATOM 538 C C . ARG A 1 72 ? 30.892 37.071 24.430 1.00 14.60 71 ARG A C 1
ATOM 539 O O . ARG A 1 72 ? 30.602 37.256 25.614 1.00 17.39 71 ARG A O 1
ATOM 547 N N . ALA A 1 73 ? 31.389 35.947 23.964 1.00 13.99 72 ALA A N 1
ATOM 548 C CA . ALA A 1 73 ? 31.749 34.874 24.826 1.00 15.86 72 ALA A CA 1
ATOM 549 C C . ALA A 1 73 ? 33.022 35.292 25.579 1.00 17.36 72 ALA A C 1
ATOM 550 O O . ALA A 1 73 ? 33.914 35.941 25.011 1.00 19.39 72 ALA A O 1
ATOM 552 N N . LEU A 1 74 ? 33.140 34.871 26.835 1.00 17.97 73 LEU A N 1
ATOM 553 C CA . LEU A 1 74 ? 34.412 35.066 27.583 1.00 22.06 73 LEU A CA 1
ATOM 554 C C . LEU A 1 74 ? 35.552 34.171 27.079 1.00 23.62 73 LEU A C 1
ATOM 555 O O . LEU A 1 74 ? 36.718 34.546 27.168 1.00 30.30 73 LEU A O 1
ATOM 560 N N . ASP A 1 75 ? 35.215 33.000 26.544 1.00 25.74 74 ASP A N 1
ATOM 561 C CA . ASP A 1 75 ? 36.223 32.101 25.959 1.00 28.38 74 ASP A CA 1
ATOM 562 C C . ASP A 1 75 ? 36.350 32.522 24.518 1.00 31.03 74 ASP A C 1
ATOM 563 O O . ASP A 1 75 ? 35.446 32.267 23.695 1.00 27.78 74 ASP A O 1
ATOM 568 N N . GLU A 1 76 ? 37.395 33.246 24.150 1.00 31.66 75 GLU A N 1
ATOM 569 C CA . GLU A 1 76 ? 37.346 33.635 22.727 1.00 42.28 75 GLU A CA 1
ATOM 570 C C . GLU A 1 76 ? 38.108 32.643 21.845 1.00 51.08 75 GLU A C 1
ATOM 571 O O . GLU A 1 76 ? 38.281 32.889 20.643 1.00 66.06 75 GLU A O 1
ATOM 577 N N . GLU A 1 77 ? 38.527 31.509 22.420 1.00 36.36 76 GLU A N 1
ATOM 578 C CA . GLU A 1 77 ? 39.185 30.479 21.609 1.00 40.68 76 GLU A CA 1
ATOM 579 C C . GLU A 1 77 ? 38.235 29.342 21.193 1.00 37.51 76 GLU A C 1
ATOM 580 O O . GLU A 1 77 ? 38.258 28.895 20.033 1.00 48.89 76 GLU A O 1
ATOM 586 N N . GLY A 1 78 ? 37.385 28.900 22.114 1.00 34.22 77 GLY A N 1
ATOM 587 C CA . GLY A 1 78 ? 36.605 27.697 21.894 1.00 30.97 77 GLY A CA 1
ATOM 588 C C . GLY A 1 78 ? 35.234 27.725 22.546 1.00 19.36 77 GLY A C 1
ATOM 589 O O . GLY A 1 78 ? 34.752 26.700 23.053 1.00 22.73 77 GLY A O 1
ATOM 590 N N . ALA A 1 79 ? 34.591 28.885 22.527 1.00 18.76 78 ALA A N 1
ATOM 591 C CA . ALA A 1 79 ? 33.315 28.997 23.197 1.00 15.24 78 ALA A CA 1
ATOM 592 C C . ALA A 1 79 ? 32.219 28.138 22.575 1.00 14.24 78 ALA A C 1
ATOM 593 O O . ALA A 1 79 ? 32.249 27.756 21.395 1.00 16.76 78 ALA A O 1
ATOM 595 N N . ASP A 1 80 ? 31.220 27.870 23.390 1.00 13.76 79 ASP A N 1
ATOM 596 C CA . ASP A 1 80 ? 30.013 27.129 22.979 1.00 13.55 79 ASP A CA 1
ATOM 597 C C . ASP A 1 80 ? 29.000 28.114 22.415 1.00 13.02 79 ASP A C 1
ATOM 598 O O . ASP A 1 80 ? 28.556 29.034 23.109 1.00 14.41 79 ASP A O 1
ATOM 603 N N . TYR A 1 81 ? 28.646 27.964 21.139 1.00 13.59 80 TYR A N 1
ATOM 604 C CA . TYR A 1 81 ? 27.623 28.826 20.516 1.00 13.07 80 TYR A CA 1
ATOM 605 C C . TYR A 1 81 ? 26.366 28.030 20.160 1.00 12.52 80 TYR A C 1
ATOM 606 O O . TYR A 1 81 ? 25.576 28.444 19.302 1.00 14.68 80 TYR A O 1
ATOM 615 N N . SER A 1 82 ? 26.162 26.895 20.835 1.00 13.12 81 SER A N 1
ATOM 616 C CA . SER A 1 82 ? 24.944 26.124 20.661 1.00 12.15 81 SER A CA 1
ATOM 617 C C . SER A 1 82 ? 23.731 26.866 21.171 1.00 10.53 81 SER A C 1
ATOM 618 O O . SER A 1 82 ? 23.855 27.722 22.055 1.00 10.64 81 SER A O 1
ATOM 621 N N . LYS A 1 83 ? 22.532 26.547 20.647 1.00 10.30 82 LYS A N 1
ATOM 622 C CA . LYS A 1 83 ? 21.330 27.178 21.178 1.00 9.76 82 LYS A CA 1
ATOM 623 C C . LYS A 1 83 ? 21.136 26.899 22.670 1.00 9.76 82 LYS A C 1
ATOM 624 O O . LYS A 1 83 ? 20.604 27.753 23.377 1.00 10.77 82 LYS A O 1
ATOM 630 N N . ALA A 1 84 ? 21.530 25.730 23.151 1.00 10.49 83 ALA A N 1
ATOM 631 C CA . ALA A 1 84 ? 21.433 25.405 24.573 1.00 10.93 83 ALA A CA 1
ATOM 632 C C . ALA A 1 84 ? 22.259 26.383 25.434 1.00 10.23 83 ALA A C 1
ATOM 633 O O . ALA A 1 84 ? 21.810 26.818 26.501 1.00 11.77 83 ALA A O 1
ATOM 635 N N . ALA A 1 85 ? 23.463 26.729 24.963 1.00 10.46 84 ALA A N 1
ATOM 636 C CA . ALA A 1 85 ? 24.316 27.668 25.687 1.00 10.70 84 ALA A CA 1
ATOM 637 C C . ALA A 1 85 ? 23.728 29.053 25.674 1.00 10.64 84 ALA A C 1
ATOM 638 O O . ALA A 1 85 ? 23.704 29.739 26.694 1.00 11.56 84 ALA A O 1
ATOM 640 N N . LEU A 1 86 ? 23.237 29.482 24.516 1.00 9.78 85 LEU A N 1
ATOM 641 C CA . LEU A 1 86 ? 22.616 30.804 24.432 1.00 9.68 85 LEU A CA 1
ATOM 642 C C . LEU A 1 86 ? 21.326 30.834 25.222 1.00 9.27 85 LEU A C 1
ATOM 643 O O . LEU A 1 86 ? 20.987 31.898 25.755 1.00 10.23 85 LEU A O 1
ATOM 648 N N . ALA A 1 87 ? 20.621 29.713 25.352 1.00 9.06 86 ALA A N 1
ATOM 649 C CA . ALA A 1 87 ? 19.424 29.648 26.199 1.00 9.04 86 ALA A CA 1
ATOM 650 C C . ALA A 1 87 ? 19.806 29.893 27.660 1.00 9.78 86 ALA A C 1
ATOM 651 O O . ALA A 1 87 ? 19.132 30.631 28.376 1.00 10.48 86 ALA A O 1
ATOM 653 N N . ARG A 1 88 ? 20.907 29.284 28.115 1.00 11.17 87 ARG A N 1
ATOM 654 C CA . ARG A 1 88 ? 21.369 29.529 29.475 1.00 11.44 87 ARG A CA 1
ATOM 655 C C . ARG A 1 88 ? 21.752 30.995 29.676 1.00 11.24 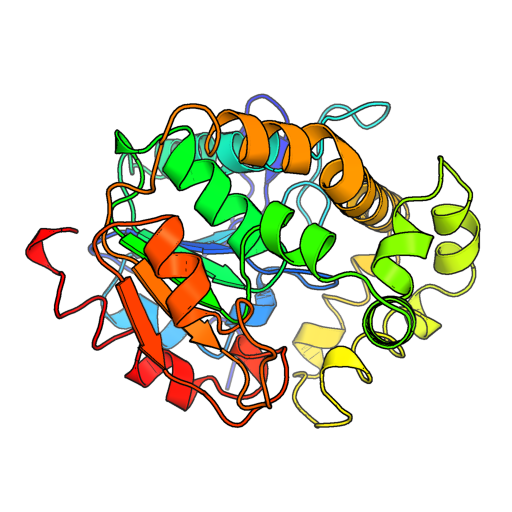87 ARG A C 1
ATOM 656 O O . ARG A 1 88 ? 21.473 31.557 30.732 1.00 12.03 87 ARG A O 1
ATOM 664 N N . ASP A 1 89 ? 22.324 31.643 28.656 1.00 10.88 88 ASP A N 1
ATOM 665 C CA . ASP A 1 89 ? 22.575 33.086 28.729 1.00 10.31 88 ASP A CA 1
ATOM 666 C C . ASP A 1 89 ? 21.281 33.852 29.012 1.00 9.42 88 ASP A C 1
ATOM 667 O O . ASP A 1 89 ? 21.299 34.852 29.755 1.00 10.81 88 ASP A O 1
ATOM 672 N N . GLN A 1 90 ? 20.178 33.449 28.413 1.00 9.57 89 GLN A N 1
ATOM 673 C CA . GLN A 1 90 ? 18.906 34.118 28.622 1.00 9.99 89 GLN A CA 1
ATOM 674 C C . GLN A 1 90 ? 18.387 33.925 30.027 1.00 10.02 89 GLN A C 1
ATOM 675 O O . GLN A 1 90 ? 17.863 34.864 30.636 1.00 10.81 89 GLN A O 1
ATOM 681 N N . LEU A 1 91 ? 18.518 32.697 30.558 1.00 10.93 90 LEU A N 1
ATOM 682 C CA . LEU A 1 91 ? 18.126 32.446 31.946 1.00 12.44 90 LEU A CA 1
ATOM 683 C C . LEU A 1 91 ? 18.900 33.371 32.870 1.00 11.15 90 LEU A C 1
ATOM 684 O O . LEU A 1 91 ? 18.317 33.966 33.792 1.00 13.60 90 LEU A O 1
ATOM 689 N N . GLU A 1 92 ? 20.218 33.464 32.676 1.00 11.33 91 GLU A N 1
ATOM 690 C CA . GLU A 1 92 ? 21.091 34.299 33.538 1.00 12.85 91 GLU A CA 1
ATOM 691 C C . GLU A 1 92 ? 20.768 35.790 33.377 1.00 11.01 91 GLU A C 1
ATOM 692 O O . GLU A 1 92 ? 20.719 36.503 34.356 1.00 13.97 91 GLU A O 1
ATOM 698 N N . THR A 1 93 ? 20.497 36.210 32.152 1.00 10.53 92 THR A N 1
ATOM 699 C CA . THR A 1 93 ? 20.179 37.588 31.858 1.00 10.35 92 THR A CA 1
ATOM 700 C C . THR A 1 93 ? 18.906 37.998 32.571 1.00 10.12 92 THR A C 1
ATOM 701 O O . THR A 1 93 ? 18.862 38.974 33.334 1.00 10.66 92 THR A O 1
ATOM 705 N N . MET A 1 94 ? 17.835 37.232 32.354 1.00 10.12 93 MET A N 1
ATOM 706 C CA . MET A 1 94 ? 16.551 37.566 32.947 1.00 9.82 93 MET A CA 1
ATOM 707 C C . MET A 1 94 ? 16.616 37.441 34.465 1.00 10.48 93 MET A C 1
ATOM 708 O O . MET A 1 94 ? 16.092 38.258 35.176 1.00 11.07 93 MET A O 1
ATOM 713 N N . GLY A 1 95 ? 17.335 36.436 34.969 1.00 11.67 94 GLY A N 1
ATOM 714 C CA . GLY A 1 95 ? 17.515 36.282 36.395 1.00 13.24 94 GLY A CA 1
ATOM 715 C C . GLY A 1 95 ? 18.204 37.475 37.027 1.00 11.98 94 GLY A C 1
ATOM 716 O O . GLY A 1 95 ? 17.761 37.947 38.080 1.00 14.73 94 GLY A O 1
ATOM 717 N N . GLN A 1 96 ? 19.289 37.936 36.428 1.00 11.14 95 GLN A N 1
ATOM 718 C CA . GLN A 1 96 ? 19.984 39.099 36.944 1.00 12.77 95 GLN A CA 1
ATOM 719 C C . GLN A 1 96 ? 19.061 40.312 37.000 1.00 12.57 95 GLN A C 1
ATOM 720 O O . GLN A 1 96 ? 19.109 41.071 37.970 1.00 16.60 95 GLN A O 1
ATOM 726 N N . LEU A 1 97 ? 18.192 40.461 36.021 1.00 10.52 96 LEU A N 1
ATOM 727 C CA . LEU A 1 97 ? 17.272 41.598 35.919 1.00 10.07 96 LEU A CA 1
ATOM 728 C C . LEU A 1 97 ? 16.070 41.483 36.869 1.00 10.86 96 LEU A C 1
ATOM 729 O O . LEU A 1 97 ? 15.340 42.453 37.062 1.00 11.93 96 LEU A O 1
ATOM 734 N N . GLY A 1 98 ? 15.903 40.318 37.477 1.00 10.88 97 GLY A N 1
ATOM 735 C CA . GLY A 1 98 ? 14.856 40.063 38.442 1.00 13.38 97 GLY A CA 1
ATOM 736 C C . GLY A 1 98 ? 13.695 39.153 38.030 1.00 12.55 97 GLY A C 1
ATOM 737 O O . GLY A 1 98 ? 12.691 39.106 38.733 1.00 15.46 97 GLY A O 1
ATOM 738 N N . PHE A 1 99 ? 13.855 38.411 36.938 1.00 11.68 98 PHE A N 1
ATOM 739 C CA . PHE A 1 99 ? 12.793 37.590 36.397 1.00 11.50 98 PHE A CA 1
ATOM 740 C C . PHE A 1 99 ? 13.185 36.112 36.317 1.00 12.41 98 PHE A C 1
ATOM 741 O O . PHE A 1 99 ? 14.142 35.755 35.587 1.00 14.06 98 PHE A O 1
ATOM 749 N N . GLU A 1 100 ? 12.441 35.242 36.996 1.00 13.20 99 GLU A N 1
ATOM 750 C CA . GLU A 1 100 ? 12.636 33.800 36.904 1.00 14.31 99 GLU A CA 1
ATOM 751 C C . GLU A 1 100 ? 11.726 33.149 35.870 1.00 12.98 99 GLU A C 1
ATOM 752 O O . GLU A 1 100 ? 11.923 31.982 35.512 1.00 15.76 99 GLU A O 1
ATOM 758 N N . ARG A 1 101 ? 10.729 33.884 35.382 1.00 12.13 100 ARG A N 1
ATOM 759 C CA A ARG A 1 101 ? 9.758 33.376 34.422 0.40 12.15 100 ARG A CA 1
ATOM 760 C CA B ARG A 1 101 ? 9.765 33.365 34.398 0.60 12.01 100 ARG A CA 1
ATOM 761 C C . ARG A 1 101 ? 9.316 34.539 33.528 1.00 12.14 100 ARG A C 1
ATOM 762 O O . ARG A 1 101 ? 9.012 35.624 34.026 1.00 14.57 100 ARG A O 1
ATOM 777 N N . PHE A 1 102 ? 9.254 34.317 32.233 1.00 11.11 101 PHE A N 1
ATOM 778 C CA . PHE A 1 102 ? 9.105 35.397 31.282 1.00 9.59 101 PHE A CA 1
ATOM 779 C C . PHE A 1 102 ? 8.633 34.868 29.943 1.00 9.38 101 PHE A C 1
ATOM 780 O O . PHE A 1 102 ? 8.774 33.667 29.656 1.00 11.11 101 PHE A O 1
ATOM 788 N N . ALA A 1 103 ? 8.047 35.721 29.134 1.00 9.86 102 ALA A N 1
ATOM 789 C CA . ALA A 1 103 ? 7.692 35.373 27.745 1.00 9.36 102 ALA A CA 1
ATOM 790 C C . ALA A 1 103 ? 8.880 35.640 26.837 1.00 9.43 102 ALA A C 1
ATOM 791 O O . ALA A 1 103 ? 9.722 36.495 27.150 1.00 10.45 102 ALA A O 1
ATOM 793 N N . VAL A 1 104 ? 8.977 34.864 25.749 1.00 9.61 103 VAL A N 1
ATOM 794 C CA . VAL A 1 104 ? 10.065 34.958 24.811 1.00 9.13 103 VAL A CA 1
ATOM 795 C C . VAL A 1 104 ? 9.484 35.146 23.424 1.00 9.35 103 VAL A C 1
ATOM 796 O O . VAL A 1 104 ? 8.644 34.384 22.985 1.00 10.09 103 VAL A O 1
ATOM 800 N N . ILE A 1 105 ? 9.978 36.170 22.725 1.00 8.70 104 ILE A N 1
ATOM 801 C CA . ILE A 1 105 ? 9.605 36.471 21.356 1.00 8.56 104 ILE A CA 1
ATOM 802 C C . ILE A 1 105 ? 10.894 36.473 20.559 1.00 9.10 104 ILE A C 1
ATOM 803 O O . ILE A 1 105 ? 11.804 37.258 20.826 1.00 9.35 104 ILE A O 1
ATOM 808 N N . GLY A 1 106 ? 10.986 35.544 19.594 1.00 8.06 105 GLY A N 1
ATOM 809 C CA . GLY A 1 106 ? 12.205 35.407 18.808 1.00 8.28 105 GLY A CA 1
ATOM 810 C C . GLY A 1 106 ? 11.952 35.521 17.333 1.00 7.79 105 GLY A C 1
ATOM 811 O O . GLY A 1 106 ? 10.901 35.142 16.826 1.00 9.15 105 GLY A O 1
ATOM 812 N N . HIS A 1 107 ? 12.965 35.982 16.621 1.00 7.58 106 HIS A N 1
ATOM 813 C CA . HIS A 1 107 ? 12.970 36.008 15.175 1.00 7.40 106 HIS A CA 1
ATOM 814 C C . HIS A 1 107 ? 14.220 35.328 14.663 1.00 7.38 106 HIS A C 1
ATOM 815 O O . HIS A 1 107 ? 15.296 35.527 15.193 1.00 7.62 106 HIS A O 1
ATOM 822 N N . ASP A 1 108 ? 14.072 34.422 13.680 1.00 7.95 107 ASP A N 1
ATOM 823 C CA . ASP A 1 108 ? 15.231 33.841 13.009 1.00 8.02 107 ASP A CA 1
ATOM 824 C C . ASP A 1 108 ? 16.072 33.115 14.077 1.00 7.58 107 ASP A C 1
ATOM 825 O O . ASP A 1 108 ? 15.474 32.356 14.864 1.00 8.32 107 ASP A O 1
ATOM 830 N N . ARG A 1 109 ? 17.396 33.302 14.164 1.00 8.16 108 ARG A N 1
ATOM 831 C CA . ARG A 1 109 ? 18.155 32.492 15.118 1.00 8.41 108 ARG A CA 1
ATOM 832 C C . ARG A 1 109 ? 17.662 32.692 16.543 1.00 8.16 108 ARG A C 1
ATOM 833 O O . ARG A 1 109 ? 17.760 31.774 17.374 1.00 9.03 108 ARG A O 1
ATOM 841 N N . GLY A 1 110 ? 17.151 33.878 16.882 1.00 8.12 109 GLY A N 1
ATOM 842 C CA . GLY A 1 110 ? 16.623 34.082 18.200 1.00 8.10 109 GLY A CA 1
ATOM 843 C C . GLY A 1 110 ? 15.396 33.262 18.569 1.00 7.91 109 GLY A C 1
ATOM 844 O O . GLY A 1 110 ? 15.226 32.923 19.731 1.00 8.64 109 GLY A O 1
ATOM 845 N N . ALA A 1 111 ? 14.561 32.934 17.582 1.00 7.62 110 ALA A N 1
ATOM 846 C CA . ALA A 1 111 ? 13.469 31.985 17.826 1.00 7.94 110 ALA A CA 1
ATOM 847 C C . ALA A 1 111 ? 14.016 30.597 18.133 1.00 7.80 110 ALA A C 1
ATOM 848 O O . ALA A 1 111 ? 13.407 29.832 18.850 1.00 8.87 110 ALA A O 1
ATOM 850 N N . ARG A 1 112 ? 15.176 30.284 17.563 1.00 8.19 111 ARG A N 1
ATOM 851 C CA . ARG A 1 112 ? 15.801 28.948 17.798 1.00 9.19 111 ARG A CA 1
ATOM 852 C C . ARG A 1 112 ? 16.372 28.886 19.224 1.00 8.30 111 ARG A C 1
ATOM 853 O O . ARG A 1 112 ? 16.254 27.895 19.909 1.00 10.99 111 ARG A O 1
ATOM 861 N N . VAL A 1 113 ? 16.985 29.979 19.683 1.00 8.96 112 VAL A N 1
ATOM 862 C CA . VAL A 1 113 ? 17.364 30.097 21.089 1.00 7.92 112 VAL A CA 1
ATOM 863 C C . VAL A 1 113 ? 16.117 29.940 21.960 1.00 9.22 112 VAL A C 1
ATOM 864 O O . VAL A 1 113 ? 16.103 29.240 22.955 1.00 9.79 112 VAL A O 1
ATOM 868 N N . GLY A 1 114 ? 15.068 30.656 21.574 1.00 8.45 113 GLY A N 1
ATOM 869 C CA . GLY A 1 114 ? 13.858 30.680 22.366 1.00 9.08 113 GLY A CA 1
ATOM 870 C C . GLY A 1 114 ? 13.199 29.323 22.568 1.00 9.55 113 GLY A C 1
ATOM 871 O O . GLY A 1 114 ? 12.778 28.995 23.678 1.00 9.39 113 GLY A O 1
ATOM 872 N N . TYR A 1 115 ? 13.021 28.566 21.481 1.00 8.39 114 TYR A N 1
ATOM 873 C CA . TYR A 1 115 ? 12.328 27.280 21.686 1.00 9.27 114 TYR A CA 1
ATOM 874 C C . TYR A 1 115 ? 13.202 26.301 22.439 1.00 9.30 114 TYR A C 1
ATOM 875 O O . TYR A 1 115 ? 12.692 25.429 23.156 1.00 9.52 114 TYR A O 1
ATOM 884 N N . ARG A 1 116 ? 14.516 26.362 22.229 1.00 8.86 115 ARG A N 1
ATOM 885 C CA . ARG A 1 116 ? 15.440 25.518 22.999 1.00 9.96 115 ARG A CA 1
ATOM 886 C C . ARG A 1 116 ? 15.362 25.875 24.483 1.00 10.01 115 ARG A C 1
ATOM 887 O O . ARG A 1 116 ? 15.342 24.993 25.342 1.00 10.90 115 ARG A O 1
ATOM 895 N N . LEU A 1 117 ? 15.287 27.162 24.795 1.00 9.53 116 LEU A N 1
ATOM 896 C CA . LEU A 1 117 ? 15.073 27.615 26.158 1.00 9.61 116 LEU A CA 1
ATOM 897 C C . LEU A 1 117 ? 13.775 27.058 26.741 1.00 10.74 116 LEU A C 1
ATOM 898 O O . LEU A 1 117 ? 13.788 26.545 27.853 1.00 11.03 116 LEU A O 1
ATOM 903 N N . ALA A 1 118 ? 12.681 27.119 25.981 1.00 9.82 117 ALA A N 1
ATOM 904 C CA . ALA A 1 118 ? 11.410 26.604 26.452 1.00 10.72 117 ALA A CA 1
ATOM 905 C C . ALA A 1 118 ? 11.429 25.118 26.695 1.00 11.47 117 ALA A C 1
ATOM 906 O O . ALA A 1 118 ? 10.804 24.642 27.633 1.00 13.08 117 ALA A O 1
ATOM 908 N N . LEU A 1 119 ? 12.110 24.365 25.834 1.00 10.40 118 LEU A N 1
ATOM 909 C CA . LEU A 1 119 ? 12.195 22.892 26.021 1.00 11.65 118 LEU A CA 1
ATOM 910 C C . LEU A 1 119 ? 13.058 22.516 27.186 1.00 11.96 118 LEU A C 1
ATOM 911 O O . LEU A 1 119 ? 12.667 21.623 27.945 1.00 17.30 118 LEU A O 1
ATOM 916 N N . ASP A 1 120 ? 14.225 23.142 27.314 1.00 12.12 119 ASP A N 1
ATOM 917 C CA . ASP A 1 120 ? 15.192 22.824 28.362 1.00 14.38 119 ASP A CA 1
ATOM 918 C C . ASP A 1 120 ? 14.762 23.335 29.731 1.00 15.28 119 ASP A C 1
ATOM 919 O O . ASP A 1 120 ? 15.145 22.741 30.748 1.00 17.46 119 ASP A O 1
ATOM 924 N N . HIS A 1 121 ? 14.089 24.483 29.782 1.00 14.03 120 HIS A N 1
ATOM 925 C CA . HIS A 1 121 ? 13.758 25.193 31.013 1.00 13.20 120 HIS A CA 1
ATOM 926 C C . HIS A 1 121 ? 12.293 25.616 31.002 1.00 12.25 120 HIS A C 1
ATOM 927 O O . HIS A 1 121 ? 11.992 26.819 31.033 1.00 13.51 120 HIS A O 1
ATOM 934 N N . PRO A 1 122 ? 11.350 24.648 30.993 1.00 12.29 121 PRO A N 1
ATOM 935 C CA . PRO A 1 122 ? 9.960 25.011 30.839 1.00 13.21 121 PRO A CA 1
ATOM 936 C C . PRO A 1 122 ? 9.426 25.856 31.983 1.00 14.25 121 PRO A C 1
ATOM 937 O O . PRO A 1 122 ? 8.459 26.574 31.796 1.00 15.41 121 PRO A O 1
ATOM 941 N N . GLN A 1 123 ? 10.013 25.754 33.171 1.00 13.24 122 GLN A N 1
ATOM 942 C CA . GLN A 1 123 ? 9.551 26.574 34.275 1.00 15.74 122 GLN A CA 1
ATOM 943 C C . GLN A 1 123 ? 9.812 28.065 34.057 1.00 15.00 122 GLN A C 1
ATOM 944 O O . GLN A 1 123 ? 9.163 28.887 34.693 1.00 18.10 122 GLN A O 1
ATOM 950 N N . ALA A 1 124 ? 10.749 28.398 33.172 1.00 12.46 123 ALA A N 1
ATOM 951 C CA . ALA A 1 124 ? 11.134 29.778 32.913 1.00 12.45 123 ALA A CA 1
ATOM 952 C C . ALA A 1 124 ? 10.359 30.481 31.827 1.00 11.74 123 ALA A C 1
ATOM 953 O O . ALA A 1 124 ? 10.444 31.702 31.727 1.00 13.81 123 ALA A O 1
ATOM 955 N N . VAL A 1 125 ? 9.666 29.757 30.957 1.00 10.88 124 VAL A N 1
ATOM 956 C CA . VAL A 1 125 ? 9.046 30.348 29.777 1.00 9.56 124 VAL A CA 1
ATOM 957 C C . VAL A 1 125 ? 7.532 30.335 29.880 1.00 10.54 124 VAL A C 1
ATOM 958 O O . VAL A 1 125 ? 6.880 29.281 29.809 1.00 12.63 124 VAL A O 1
ATOM 962 N N . ALA A 1 126 ? 6.957 31.525 30.035 1.00 10.94 125 ALA A N 1
ATOM 963 C CA . ALA A 1 126 ? 5.504 31.705 30.219 1.00 10.73 125 ALA A CA 1
ATOM 964 C C . ALA A 1 126 ? 4.735 31.585 28.913 1.00 10.90 125 ALA A C 1
ATOM 965 O O . ALA A 1 126 ? 3.575 31.229 28.925 1.00 11.54 125 ALA A O 1
ATOM 967 N N . ALA A 1 127 ? 5.343 32.003 27.809 1.00 10.55 126 ALA A N 1
ATOM 968 C CA . ALA A 1 127 ? 4.723 32.033 26.487 1.00 9.35 126 ALA A CA 1
ATOM 969 C C . ALA A 1 127 ? 5.857 32.176 25.484 1.00 9.19 126 ALA A C 1
ATOM 970 O O . ALA A 1 127 ? 6.902 32.733 25.830 1.00 10.59 126 ALA A O 1
ATOM 972 N N . PHE A 1 128 ? 5.647 31.678 24.271 1.00 9.28 127 PHE A N 1
ATOM 973 C CA . PHE A 1 128 ? 6.683 31.732 23.235 1.00 8.84 127 PHE A CA 1
ATOM 974 C C . PHE A 1 128 ? 6.096 32.149 21.912 1.00 8.26 127 PHE A C 1
ATOM 975 O O . PHE A 1 128 ? 5.062 31.591 21.498 1.00 9.83 127 PHE A O 1
ATOM 983 N N . VAL A 1 129 ? 6.738 33.110 21.249 1.00 8.66 128 VAL A N 1
ATOM 984 C CA . VAL A 1 129 ? 6.351 33.547 19.932 1.00 8.30 128 VAL A CA 1
ATOM 985 C C . VAL A 1 129 ? 7.542 33.347 18.988 1.00 7.89 128 VAL A C 1
ATOM 986 O O . VAL A 1 129 ? 8.669 33.820 19.234 1.00 9.26 128 VAL A O 1
ATOM 990 N N . SER A 1 130 ? 7.279 32.621 17.895 1.00 8.14 129 SER A N 1
ATOM 991 C CA . SER A 1 130 ? 8.239 32.400 16.814 1.00 7.46 129 SER A CA 1
ATOM 992 C C . SER A 1 130 ? 7.845 33.257 15.625 1.00 8.38 129 SER A C 1
ATOM 993 O O . SER A 1 130 ? 6.764 33.082 15.059 1.00 8.64 129 SER A O 1
ATOM 996 N N . LEU A 1 131 ? 8.764 34.115 15.176 1.00 8.33 130 LEU A N 1
ATOM 997 C CA . LEU A 1 131 ? 8.586 34.881 13.957 1.00 8.96 130 LEU A CA 1
ATOM 998 C C . LEU A 1 131 ? 9.340 34.178 12.825 1.00 7.60 130 LEU A C 1
ATOM 999 O O . LEU A 1 131 ? 10.575 34.266 12.701 1.00 8.92 130 LEU A O 1
ATOM 1004 N N . ASP A 1 132 ? 8.564 33.454 12.042 1.00 8.76 131 ASP A N 1
ATOM 1005 C CA . ASP A 1 132 ? 8.983 32.802 10.803 1.00 8.80 131 ASP A CA 1
ATOM 1006 C C . ASP A 1 132 ? 10.050 31.744 10.954 1.00 9.13 131 ASP A C 1
ATOM 1007 O O . ASP A 1 132 ? 10.876 31.579 10.076 1.00 10.94 131 ASP A O 1
ATOM 1012 N N . VAL A 1 133 ? 9.966 30.985 12.042 1.00 8.41 132 VAL A N 1
ATOM 1013 C CA . VAL A 1 133 ? 10.904 29.877 12.341 1.00 8.08 132 VAL A CA 1
ATOM 1014 C C . VAL A 1 133 ? 10.180 28.620 12.797 1.00 8.09 132 VAL A C 1
ATOM 1015 O O . VAL A 1 133 ? 9.224 28.712 13.582 1.00 9.02 132 VAL A O 1
ATOM 1019 N N . VAL A 1 134 ? 10.630 27.468 12.298 1.00 8.13 133 VAL A N 1
ATOM 1020 C CA . VAL A 1 134 ? 10.249 26.197 12.861 1.00 8.25 133 VAL A CA 1
ATOM 1021 C C . VAL A 1 134 ? 11.507 25.493 13.375 1.00 9.50 133 VAL A C 1
ATOM 1022 O O . VAL A 1 134 ? 12.612 25.876 13.020 1.00 8.96 133 VAL A O 1
ATOM 1026 N N . PRO A 1 135 ? 11.362 24.405 14.158 1.00 8.48 134 PRO A N 1
ATOM 1027 C CA . PRO A 1 135 ? 12.580 23.776 14.690 1.00 8.28 134 PRO A CA 1
ATOM 1028 C C . PRO A 1 135 ? 13.500 23.268 13.594 1.00 7.46 134 PRO A C 1
ATOM 1029 O O . PRO A 1 135 ? 13.071 22.838 12.539 1.00 9.31 134 PRO A O 1
ATOM 1033 N N . ILE A 1 136 ? 14.794 23.301 13.889 1.00 8.04 135 ILE A N 1
ATOM 1034 C CA . ILE A 1 136 ? 15.827 22.942 12.935 1.00 8.87 135 ILE A CA 1
ATOM 1035 C C . ILE A 1 136 ? 15.648 21.488 12.478 1.00 8.82 135 ILE A C 1
ATOM 1036 O O . ILE A 1 136 ? 15.953 21.161 11.327 1.00 9.64 135 ILE A O 1
ATOM 1041 N N . LEU A 1 137 ? 15.164 20.615 13.351 1.00 8.85 136 LEU A N 1
ATOM 1042 C CA . LEU A 1 137 ? 14.937 19.216 12.942 1.00 9.63 136 LEU A CA 1
ATOM 1043 C C . LEU A 1 137 ? 14.007 19.157 11.739 1.00 9.39 136 LEU A C 1
ATOM 1044 O O . LEU A 1 137 ? 14.218 18.354 10.799 1.00 11.30 136 LEU A O 1
ATOM 1049 N N . ASP A 1 138 ? 12.957 19.983 11.774 1.00 10.08 137 ASP A N 1
ATOM 1050 C CA . ASP A 1 138 ? 11.988 20.060 10.669 1.00 8.77 137 ASP A CA 1
ATOM 1051 C C . ASP A 1 138 ? 12.611 20.671 9.413 1.00 9.69 137 ASP A C 1
ATOM 1052 O O . ASP A 1 138 ? 12.423 20.186 8.302 1.00 10.72 137 ASP A O 1
ATOM 1057 N N . ASN A 1 139 ? 13.430 21.703 9.600 1.00 9.16 138 ASN A N 1
ATOM 1058 C CA . ASN A 1 139 ? 14.125 22.272 8.453 1.00 9.09 138 ASN A CA 1
ATOM 1059 C C . ASN A 1 139 ? 15.002 21.225 7.778 1.00 8.87 138 ASN A C 1
ATOM 1060 O O . ASN A 1 139 ? 15.029 21.140 6.546 1.00 9.46 138 ASN A O 1
ATOM 1065 N N . TRP A 1 140 ? 15.788 20.488 8.543 1.00 8.87 139 TRP A N 1
ATOM 1066 C CA . TRP A 1 140 ? 16.701 19.540 7.903 1.00 8.88 139 TRP A CA 1
ATOM 1067 C C . TRP A 1 140 ? 15.938 18.471 7.147 1.00 9.49 139 TRP A C 1
ATOM 1068 O O . TRP A 1 140 ? 16.431 18.015 6.104 1.00 10.87 139 TRP A O 1
ATOM 1079 N N . ALA A 1 141 ? 14.768 18.043 7.638 1.00 10.40 140 ALA A N 1
ATOM 1080 C CA . ALA A 1 141 ? 13.987 17.064 6.930 1.00 11.33 140 ALA A CA 1
ATOM 1081 C C . ALA A 1 141 ? 13.472 17.554 5.597 1.00 11.08 140 ALA A C 1
ATOM 1082 O O . ALA A 1 141 ? 13.174 16.728 4.715 1.00 15.54 140 ALA A O 1
ATOM 1084 N N . ALA A 1 142 ? 13.423 18.867 5.428 1.00 10.86 141 ALA A N 1
ATOM 1085 C CA . ALA A 1 142 ? 12.871 19.539 4.239 1.00 11.37 141 ALA A CA 1
ATOM 1086 C C . ALA A 1 142 ? 13.930 19.785 3.151 1.00 10.36 141 ALA A C 1
ATOM 1087 O O . ALA A 1 142 ? 13.625 20.336 2.088 1.00 12.87 141 ALA A O 1
ATOM 1089 N N . VAL A 1 143 ? 15.191 19.427 3.400 1.00 10.02 142 VAL A N 1
ATOM 1090 C CA . VAL A 1 143 ? 16.223 19.789 2.449 1.00 8.79 142 VAL A CA 1
ATOM 1091 C C . VAL A 1 143 ? 16.048 19.043 1.132 1.00 8.65 142 VAL A C 1
ATOM 1092 O O . VAL A 1 143 ? 15.956 17.826 1.080 1.00 13.99 142 VAL A O 1
ATOM 1096 N N . ASN A 1 144 ? 16.024 19.814 0.059 1.00 8.85 143 ASN A N 1
ATOM 1097 C CA . ASN A 1 144 ? 16.036 19.379 -1.323 1.00 7.63 143 ASN A CA 1
ATOM 1098 C C . ASN A 1 144 ? 16.769 20.410 -2.159 1.00 8.61 143 ASN A C 1
ATOM 1099 O O . ASN A 1 144 ? 17.323 21.339 -1.598 1.00 8.75 143 ASN A O 1
ATOM 1104 N N . LYS A 1 145 ? 16.809 20.213 -3.468 1.00 8.87 144 LYS A N 1
ATOM 1105 C CA . LYS A 1 145 ? 17.564 21.097 -4.347 1.00 8.81 144 LYS A CA 1
ATOM 1106 C C . LYS A 1 145 ? 17.183 22.569 -4.117 1.00 8.52 144 LYS A C 1
ATOM 1107 O O . LYS A 1 145 ? 18.081 23.406 -3.932 1.00 8.76 144 LYS A O 1
ATOM 1113 N N . VAL A 1 146 ? 15.879 22.874 -4.163 1.00 8.48 145 VAL A N 1
ATOM 1114 C CA . VAL A 1 146 ? 15.479 24.280 -4.052 1.00 8.83 145 VAL A CA 1
ATOM 1115 C C . VAL A 1 146 ? 15.809 24.839 -2.672 1.00 8.58 145 VAL A C 1
ATOM 1116 O O . VAL A 1 146 ? 16.230 25.996 -2.573 1.00 9.30 145 VAL A O 1
ATOM 1120 N N . PHE A 1 147 ? 15.628 24.064 -1.620 1.00 8.91 146 PHE A N 1
ATOM 1121 C CA . PHE A 1 147 ? 15.976 24.543 -0.282 1.00 8.65 146 PHE A CA 1
ATOM 1122 C C . PHE A 1 147 ? 17.454 24.926 -0.252 1.00 9.18 146 PHE A C 1
ATOM 1123 O O . PHE A 1 147 ? 17.802 26.001 0.277 1.00 9.75 146 PHE A O 1
ATOM 1131 N N . ALA A 1 148 ? 18.319 24.046 -0.746 1.00 8.24 147 ALA A N 1
ATOM 1132 C CA . ALA A 1 148 ? 19.757 24.275 -0.643 1.00 9.36 147 ALA A CA 1
ATOM 1133 C C . ALA A 1 148 ? 20.217 25.451 -1.500 1.00 9.16 147 ALA A C 1
ATOM 1134 O O . ALA A 1 148 ? 21.182 26.150 -1.147 1.00 10.45 147 ALA A O 1
ATOM 1136 N N . LEU A 1 149 ? 19.556 25.705 -2.619 1.00 8.31 148 LEU A N 1
ATOM 1137 C CA . LEU A 1 149 ? 19.856 26.909 -3.416 1.00 9.02 148 LEU A CA 1
ATOM 1138 C C . LEU A 1 149 ? 19.413 28.171 -2.705 1.00 9.34 148 LEU A C 1
ATOM 1139 O O . LEU A 1 149 ? 20.116 29.182 -2.702 1.00 10.37 148 LEU A O 1
ATOM 1144 N N A ASN A 1 150 ? 18.191 28.148 -2.191 0.50 8.65 149 ASN A N 1
ATOM 1145 N N B ASN A 1 150 ? 18.222 28.161 -2.150 0.50 8.32 149 ASN A N 1
ATOM 1146 C CA A ASN A 1 150 ? 17.597 29.314 -1.530 0.50 9.53 149 ASN A CA 1
ATOM 1147 C CA B ASN A 1 150 ? 17.685 29.375 -1.553 0.50 9.21 149 ASN A CA 1
ATOM 1148 C C A ASN A 1 150 ? 18.434 29.670 -0.283 0.50 9.40 149 ASN A C 1
ATOM 1149 C C B ASN A 1 150 ? 18.395 29.697 -0.231 0.50 9.39 149 ASN A C 1
ATOM 1150 O O A ASN A 1 150 ? 18.759 30.843 -0.061 0.50 10.73 149 ASN A O 1
ATOM 1151 O O B ASN A 1 150 ? 18.529 30.876 0.128 0.50 10.37 149 ASN A O 1
ATOM 1160 N N . ALA A 1 151 ? 18.719 28.644 0.528 1.00 8.45 150 ALA A N 1
ATOM 1161 C CA . ALA A 1 151 ? 19.398 28.767 1.826 1.00 8.96 150 ALA A CA 1
ATOM 1162 C C . ALA A 1 151 ? 20.839 28.253 1.732 1.00 8.76 150 ALA A C 1
ATOM 1163 O O . ALA A 1 151 ? 21.331 27.569 2.639 1.00 9.18 150 ALA A O 1
ATOM 1165 N N . TYR A 1 152 ? 21.545 28.616 0.657 1.00 8.93 151 TYR A N 1
ATOM 1166 C CA . TYR A 1 152 ? 22.901 28.120 0.439 1.00 8.42 151 TYR A CA 1
ATOM 1167 C C . TYR A 1 152 ? 23.807 28.431 1.620 1.00 8.74 151 TYR A C 1
ATOM 1168 O O . TYR A 1 152 ? 24.748 27.654 1.886 1.00 8.95 151 TYR A O 1
ATOM 1177 N N . HIS A 1 153 ? 23.554 29.552 2.307 1.00 8.65 152 HIS A N 1
ATOM 1178 C CA . HIS A 1 153 ? 24.406 29.962 3.399 1.00 9.10 152 HIS A CA 1
ATOM 1179 C C . HIS A 1 153 ? 24.310 29.029 4.586 1.00 7.51 152 HIS A C 1
ATOM 1180 O O . HIS A 1 153 ? 25.234 28.962 5.398 1.00 9.55 152 HIS A O 1
ATOM 1187 N N . TRP A 1 154 ? 23.218 28.303 4.730 1.00 8.47 153 TRP A N 1
ATOM 1188 C CA . TRP A 1 154 ? 23.113 27.327 5.816 1.00 9.23 153 TRP A CA 1
ATOM 1189 C C . TRP A 1 154 ? 24.181 26.244 5.683 1.00 9.21 153 TRP A C 1
ATOM 1190 O O . TRP A 1 154 ? 24.631 25.670 6.674 1.00 10.71 153 TRP A O 1
ATOM 1201 N N . PHE A 1 155 ? 24.572 25.972 4.438 1.00 7.93 154 PHE A N 1
ATOM 1202 C CA . PHE A 1 155 ? 25.564 24.968 4.120 1.00 8.63 154 PHE A CA 1
ATOM 1203 C C . PHE A 1 155 ? 26.963 25.557 4.064 1.00 8.31 154 PHE A C 1
ATOM 1204 O O . PHE A 1 155 ? 27.890 24.948 4.574 1.00 10.24 154 PHE A O 1
ATOM 1212 N N . LEU A 1 156 ? 27.082 26.778 3.532 1.00 8.24 155 LEU A N 1
ATOM 1213 C CA . LEU A 1 156 ? 28.394 27.436 3.509 1.00 7.94 155 LEU A CA 1
ATOM 1214 C C . LEU A 1 156 ? 28.906 27.691 4.930 1.00 7.79 155 LEU A C 1
ATOM 1215 O O . LEU A 1 156 ? 30.059 27.405 5.278 1.00 8.98 155 LEU A O 1
ATOM 1220 N N . LEU A 1 157 ? 28.088 28.353 5.740 1.00 8.31 156 LEU A N 1
ATOM 1221 C CA . LEU A 1 157 ? 28.521 28.835 7.054 1.00 9.47 156 LEU A CA 1
ATOM 1222 C C . LEU A 1 157 ? 28.754 27.687 8.035 1.00 8.30 156 LEU A C 1
ATOM 1223 O O . LEU A 1 157 ? 29.485 27.862 9.024 1.00 9.66 156 LEU A O 1
ATOM 1228 N N . ALA A 1 158 ? 28.244 26.478 7.729 1.00 8.71 157 ALA A N 1
ATOM 1229 C CA . ALA A 1 158 ? 28.459 25.289 8.532 1.00 8.29 157 ALA A CA 1
ATOM 1230 C C . ALA A 1 158 ? 29.686 24.494 8.139 1.00 9.66 157 ALA A C 1
ATOM 1231 O O . ALA A 1 158 ? 29.982 23.512 8.820 1.00 11.35 157 ALA A O 1
ATOM 1233 N N . GLN A 1 159 ? 30.408 24.915 7.113 1.00 8.63 158 GLN A N 1
ATOM 1234 C CA . GLN A 1 159 ? 31.629 24.181 6.745 1.00 9.16 158 GLN A CA 1
ATOM 1235 C C . GLN A 1 159 ? 32.685 24.349 7.843 1.00 9.60 158 GLN A C 1
ATOM 1236 O O . GLN A 1 159 ? 32.622 25.305 8.633 1.00 9.75 158 GLN A O 1
ATOM 1242 N N . PRO A 1 160 ? 33.656 23.427 7.924 1.00 11.90 159 PRO A N 1
ATOM 1243 C CA . PRO A 1 160 ? 34.610 23.497 9.025 1.00 12.48 159 PRO A CA 1
ATOM 1244 C C . PRO A 1 160 ? 35.416 24.776 9.055 1.00 10.94 159 PRO A C 1
ATOM 1245 O O . PRO A 1 160 ? 35.722 25.385 8.028 1.00 11.51 159 PRO A O 1
ATOM 1249 N N . TYR A 1 161 ? 35.778 25.170 10.263 1.00 12.00 160 TYR A N 1
ATOM 1250 C CA . TYR A 1 161 ? 36.649 26.307 10.494 1.00 10.70 160 TYR A CA 1
ATOM 1251 C C . TYR A 1 161 ? 37.927 26.134 9.678 1.00 11.58 160 TYR A C 1
ATOM 1252 O O . TYR A 1 161 ? 38.502 25.031 9.705 1.00 13.21 160 TYR A O 1
ATOM 1261 N N . ASP A 1 162 ? 38.409 27.142 8.958 1.00 12.30 161 ASP A N 1
ATOM 1262 C CA . ASP A 1 162 ? 37.967 28.544 8.852 1.00 12.42 161 ASP A CA 1
ATOM 1263 C C . ASP A 1 162 ? 37.495 28.886 7.449 1.00 10.20 161 ASP A C 1
ATOM 1264 O O . ASP A 1 162 ? 37.641 30.002 6.988 1.00 12.06 161 ASP A O 1
ATOM 1269 N N . LEU A 1 163 ? 36.915 27.890 6.743 1.00 10.20 162 LEU A N 1
ATOM 1270 C CA . LEU A 1 163 ? 36.515 28.078 5.360 1.00 10.48 162 LEU A CA 1
ATOM 1271 C C . LEU A 1 163 ? 35.532 29.267 5.186 1.00 9.18 162 LEU A C 1
ATOM 1272 O O . LEU A 1 163 ? 35.824 30.226 4.457 1.00 10.44 162 LEU A O 1
ATOM 1277 N N . PRO A 1 164 ? 34.373 29.215 5.851 1.00 9.92 163 PRO A N 1
ATOM 1278 C CA . PRO A 1 164 ? 33.464 30.307 5.602 1.00 10.40 163 PRO A CA 1
ATOM 1279 C C . PRO A 1 164 ? 33.952 31.639 6.187 1.00 9.46 163 PRO A C 1
ATOM 1280 O O . PRO A 1 164 ? 33.721 32.721 5.579 1.00 11.11 163 PRO A O 1
ATOM 1284 N N . GLU A 1 165 ? 34.692 31.587 7.310 1.00 10.27 164 GLU A N 1
ATOM 1285 C CA . GLU A 1 165 ? 35.257 32.816 7.861 1.00 9.98 164 GLU A CA 1
ATOM 1286 C C . GLU A 1 165 ? 36.163 33.508 6.834 1.00 9.78 164 GLU A C 1
ATOM 1287 O O . GLU A 1 165 ? 36.121 34.733 6.661 1.00 11.66 164 GLU A O 1
ATOM 1293 N N . ARG A 1 166 ? 36.950 32.723 6.122 1.00 10.90 165 ARG A N 1
ATOM 1294 C CA . ARG A 1 166 ? 37.817 33.301 5.110 1.00 12.49 165 ARG A CA 1
ATOM 1295 C C . ARG A 1 166 ? 37.056 33.927 3.972 1.00 12.97 165 ARG A C 1
ATOM 1296 O O . ARG A 1 166 ? 37.413 35.006 3.500 1.00 15.12 165 ARG A O 1
ATOM 1304 N N . LEU A 1 167 ? 35.993 33.266 3.538 1.00 11.24 166 LEU A N 1
ATOM 1305 C CA . LEU A 1 167 ? 35.210 33.767 2.395 1.00 12.53 166 LEU A CA 1
ATOM 1306 C C . LEU A 1 167 ? 34.389 35.014 2.763 1.00 14.00 166 LEU A C 1
ATOM 1307 O O . LEU A 1 167 ? 34.398 35.999 2.023 1.00 16.37 166 LEU A O 1
ATOM 1312 N N . ILE A 1 168 ? 33.645 34.950 3.867 1.00 13.18 167 ILE A N 1
ATOM 1313 C CA . ILE A 1 168 ? 32.753 36.050 4.221 1.00 13.73 167 ILE A CA 1
ATOM 1314 C C . ILE A 1 168 ? 33.517 37.244 4.783 1.00 14.50 167 ILE A C 1
ATOM 1315 O O . ILE A 1 168 ? 33.018 38.375 4.757 1.00 17.32 167 ILE A O 1
ATOM 1320 N N . GLY A 1 169 ? 34.739 36.998 5.259 1.00 15.40 168 GLY A N 1
ATOM 1321 C CA . GLY A 1 169 ? 35.579 38.007 5.864 1.00 16.56 168 GLY A CA 1
ATOM 1322 C C . GLY A 1 169 ? 36.373 38.849 4.905 1.00 17.85 168 GLY A C 1
ATOM 1323 O O . GLY A 1 169 ? 36.913 39.880 5.299 1.00 20.56 168 GLY A O 1
ATOM 1324 N N . ALA A 1 170 ? 36.434 38.453 3.642 1.00 18.20 169 ALA A N 1
ATOM 1325 C CA . ALA A 1 170 ? 37.228 39.194 2.669 1.00 21.33 169 ALA A CA 1
ATOM 1326 C C . ALA A 1 170 ? 36.709 40.611 2.438 1.00 20.13 169 ALA A C 1
ATO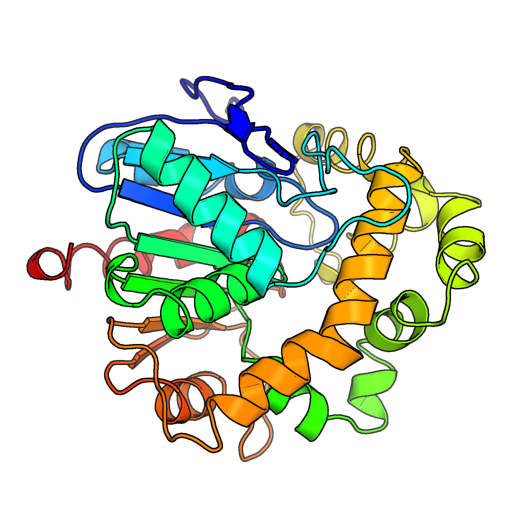M 1327 O O . ALA A 1 170 ? 37.491 41.559 2.419 1.00 22.23 169 ALA A O 1
ATOM 1329 N N . ASP A 1 171 ? 35.393 40.730 2.240 1.00 17.09 170 ASP A N 1
ATOM 1330 C CA . ASP A 1 171 ? 34.712 42.009 2.035 1.00 14.10 170 ASP A CA 1
ATOM 1331 C C . ASP A 1 171 ? 33.443 41.929 2.858 1.00 13.87 170 ASP A C 1
ATOM 1332 O O . ASP A 1 171 ? 32.346 41.675 2.320 1.00 14.48 170 ASP A O 1
ATOM 1337 N N . PRO A 1 172 ? 33.576 42.183 4.164 1.00 12.74 171 PRO A N 1
ATOM 1338 C CA . PRO A 1 172 ? 32.444 41.933 5.028 1.00 13.16 171 PRO A CA 1
ATOM 1339 C C . PRO A 1 172 ? 31.233 42.780 4.665 1.00 13.65 171 PRO A C 1
ATOM 1340 O O . PRO A 1 172 ? 30.117 42.268 4.683 1.00 14.47 171 PRO A O 1
ATOM 1344 N N . GLU A 1 173 ? 31.429 44.064 4.358 1.00 14.51 172 GLU A N 1
ATOM 1345 C CA . GLU A 1 173 ? 30.277 44.916 4.052 1.00 16.32 172 GLU A CA 1
ATOM 1346 C C . GLU A 1 173 ? 29.561 44.460 2.787 1.00 15.44 172 GLU A C 1
ATOM 1347 O O . GLU A 1 173 ? 28.336 44.499 2.747 1.00 15.20 172 GLU A O 1
ATOM 1353 N N . HIS A 1 174 ? 30.279 43.990 1.770 1.00 15.22 173 HIS A N 1
ATOM 1354 C CA . HIS A 1 174 ? 29.628 43.493 0.570 1.00 14.20 173 HIS A CA 1
ATOM 1355 C C . HIS A 1 174 ? 28.727 42.345 0.934 1.00 13.54 173 HIS A C 1
ATOM 1356 O O . HIS A 1 174 ? 27.572 42.273 0.505 1.00 13.76 173 HIS A O 1
ATOM 1363 N N . PHE A 1 175 ? 29.247 41.393 1.703 1.00 12.66 174 PHE A N 1
ATOM 1364 C CA . PHE A 1 175 ? 28.479 40.188 2.002 1.00 12.08 174 PHE A CA 1
ATOM 1365 C C . PHE A 1 175 ? 27.281 40.502 2.899 1.00 11.84 174 PHE A C 1
ATOM 1366 O O . PHE A 1 175 ? 26.169 40.001 2.667 1.00 12.41 174 PHE A O 1
ATOM 1374 N N . LEU A 1 176 ? 27.469 41.386 3.875 1.00 11.49 175 LEU A N 1
ATOM 1375 C CA A LEU A 1 176 ? 26.387 41.799 4.781 0.50 11.83 175 LEU A CA 1
ATOM 1376 C CA B LEU A 1 176 ? 26.368 41.741 4.752 0.50 11.51 175 LEU A CA 1
ATOM 1377 C C . LEU A 1 176 ? 25.268 42.458 3.986 1.00 11.26 175 LEU A C 1
ATOM 1378 O O . LEU A 1 176 ? 24.074 42.143 4.145 1.00 12.18 175 LEU A O 1
ATOM 1387 N N . ASP A 1 177 ? 25.646 43.408 3.153 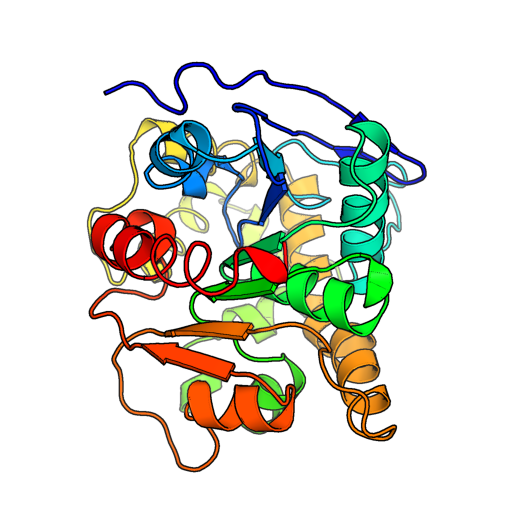1.00 12.90 176 ASP A N 1
ATOM 1388 C CA . ASP A 1 177 ? 24.649 44.178 2.412 1.00 13.44 176 ASP A CA 1
ATOM 1389 C C . ASP A 1 177 ? 23.879 43.267 1.434 1.00 13.11 176 ASP A C 1
ATOM 1390 O O . ASP A 1 177 ? 22.641 43.357 1.340 1.00 13.71 176 ASP A O 1
ATOM 1395 N N . TYR A 1 178 ? 24.604 42.397 0.737 1.00 12.21 177 TYR A N 1
ATOM 1396 C CA . TYR A 1 178 ? 24.000 41.402 -0.158 1.00 12.15 177 TYR A CA 1
ATOM 1397 C C . TYR A 1 178 ? 22.973 40.574 0.610 1.00 10.89 177 TYR A C 1
ATOM 1398 O O . TYR A 1 178 ? 21.858 40.376 0.156 1.00 10.87 177 TYR A O 1
ATOM 1407 N N . THR A 1 179 ? 23.365 40.083 1.759 1.00 10.66 178 THR A N 1
ATOM 1408 C CA . THR A 1 179 ? 22.555 39.185 2.553 1.00 10.58 178 THR A CA 1
ATOM 1409 C C . THR A 1 179 ? 21.299 39.887 3.067 1.00 9.80 178 THR A C 1
ATOM 1410 O O . THR A 1 179 ? 20.207 39.355 2.950 1.00 10.15 178 THR A O 1
ATOM 1414 N N . LEU A 1 180 ? 21.457 41.111 3.560 1.00 10.33 179 LEU A N 1
ATOM 1415 C CA . LEU A 1 180 ? 20.296 41.831 4.057 1.00 10.51 179 LEU A CA 1
ATOM 1416 C C . LEU A 1 180 ? 19.315 42.122 2.931 1.00 9.85 179 LEU A C 1
ATOM 1417 O O . LEU A 1 180 ? 18.095 42.010 3.143 1.00 10.62 179 LEU A O 1
ATOM 1422 N N A ARG A 1 181 ? 19.808 42.539 1.770 0.50 10.62 180 ARG A N 1
ATOM 1423 N N B ARG A 1 181 ? 19.803 42.510 1.767 0.50 10.36 180 ARG A N 1
ATOM 1424 C CA A ARG A 1 181 ? 18.917 42.838 0.645 0.50 11.36 180 ARG A CA 1
ATOM 1425 C CA B ARG A 1 181 ? 18.901 42.831 0.670 0.50 11.03 180 ARG A CA 1
ATOM 1426 C C A ARG A 1 181 ? 18.141 41.557 0.278 0.50 10.95 180 ARG A C 1
ATOM 1427 C C B ARG A 1 181 ? 18.154 41.567 0.209 0.50 11.10 180 ARG A C 1
ATOM 1428 O O A ARG A 1 181 ? 16.920 41.554 0.104 0.50 11.59 180 ARG A O 1
ATOM 1429 O O B ARG A 1 181 ? 16.971 41.594 -0.130 0.50 11.98 180 ARG A O 1
ATOM 1444 N N . ARG A 1 182 ? 18.862 40.440 0.169 1.00 9.81 181 ARG A N 1
ATOM 1445 C CA . ARG A 1 182 ? 18.255 39.187 -0.226 1.00 10.19 181 ARG A CA 1
ATOM 1446 C C . ARG A 1 182 ? 17.193 38.718 0.767 1.00 10.82 181 ARG A C 1
ATOM 1447 O O . ARG A 1 182 ? 16.103 38.304 0.388 1.00 11.22 181 ARG A O 1
ATOM 1455 N N . MET A 1 183 ? 17.485 38.821 2.056 1.00 9.76 182 MET A N 1
ATOM 1456 C CA . MET A 1 183 ? 16.562 38.401 3.078 1.00 10.79 182 MET A CA 1
ATOM 1457 C C . MET A 1 183 ? 15.304 39.281 3.091 1.00 10.95 182 MET A C 1
ATOM 1458 O O . MET A 1 183 ? 14.215 38.796 3.432 1.00 11.92 182 MET A O 1
ATOM 1463 N N . ALA A 1 184 ? 15.443 40.559 2.734 1.00 10.55 183 ALA A N 1
ATOM 1464 C CA . ALA A 1 184 ? 14.336 41.486 2.624 1.00 11.10 183 ALA A CA 1
ATOM 1465 C C . ALA A 1 184 ? 13.596 41.403 1.279 1.00 12.12 183 ALA A C 1
ATOM 1466 O O . ALA A 1 184 ? 12.666 42.174 1.039 1.00 13.92 183 ALA A O 1
ATOM 1468 N N . GLN A 1 185 ? 14.041 40.513 0.402 1.00 13.01 184 GLN A N 1
ATOM 1469 C CA . GLN A 1 185 ? 13.447 40.400 -0.928 1.00 13.40 184 GLN A CA 1
ATOM 1470 C C . GLN A 1 185 ? 13.478 41.733 -1.668 1.00 15.14 184 GLN A C 1
ATOM 1471 O O . GLN A 1 185 ? 12.553 42.090 -2.397 1.00 18.60 184 GLN A O 1
ATOM 1477 N N . GLY A 1 186 ? 14.550 42.492 -1.430 1.00 14.12 185 GLY A N 1
ATOM 1478 C CA . GLY A 1 186 ? 14.747 43.803 -2.046 1.00 16.23 185 GLY A CA 1
ATOM 1479 C C . GLY A 1 186 ? 13.935 44.942 -1.502 1.00 17.87 185 GLY A C 1
ATOM 1480 O O . GLY A 1 186 ? 14.015 46.064 -2.022 1.00 22.55 185 GLY A O 1
ATOM 1481 N N . ARG A 1 187 ? 13.173 44.686 -0.453 1.00 17.67 186 ARG A N 1
ATOM 1482 C CA . ARG A 1 187 ? 12.286 45.699 0.116 1.00 18.49 186 ARG A CA 1
ATOM 1483 C C . ARG A 1 187 ? 13.094 46.679 0.996 1.00 18.16 186 ARG A C 1
ATOM 1484 O O . ARG A 1 187 ? 14.081 46.287 1.667 1.00 17.16 186 ARG A O 1
ATOM 1492 N N . ASP A 1 188 ? 12.692 47.949 1.002 1.00 21.33 187 ASP A N 1
ATOM 1493 C CA . ASP A 1 188 ? 13.425 49.015 1.686 1.00 20.55 187 ASP A CA 1
ATOM 1494 C C . ASP A 1 188 ? 12.991 49.119 3.156 1.00 22.57 187 ASP A C 1
ATOM 1495 O O . ASP A 1 188 ? 12.168 49.957 3.535 1.00 28.53 187 ASP A O 1
ATOM 1500 N N . ILE A 1 189 ? 13.536 48.218 3.955 1.00 15.14 188 ILE A N 1
ATOM 1501 C CA . ILE A 1 189 ? 13.064 48.000 5.316 1.00 15.49 188 ILE A CA 1
ATOM 1502 C C . ILE A 1 189 ? 14.064 48.352 6.378 1.00 14.67 188 ILE A C 1
ATOM 1503 O O . ILE A 1 189 ? 13.727 48.298 7.585 1.00 17.49 188 ILE A O 1
ATOM 1508 N N . TYR A 1 190 ? 15.309 48.652 6.014 1.00 14.85 189 TYR A N 1
ATOM 1509 C CA . TYR A 1 190 ? 16.334 48.839 7.030 1.00 13.99 189 TYR A CA 1
ATOM 1510 C C . TYR A 1 190 ? 16.557 50.311 7.306 1.00 15.27 189 TYR A C 1
ATOM 1511 O O . TYR A 1 190 ? 16.945 51.069 6.421 1.00 18.58 189 TYR A O 1
ATOM 1520 N N . HIS A 1 191 ? 16.363 50.693 8.542 1.00 12.46 190 HIS A N 1
ATOM 1521 C CA . HIS A 1 191 ? 16.614 52.059 8.987 1.00 11.84 190 HIS A CA 1
ATOM 1522 C C . HIS A 1 191 ? 18.095 52.283 8.821 1.00 13.80 190 HIS A C 1
ATOM 1523 O O . HIS A 1 191 ? 18.916 51.419 9.183 1.00 13.37 190 HIS A O 1
ATOM 1530 N N . PRO A 1 192 ? 18.495 53.397 8.195 1.00 15.21 191 PRO A N 1
ATOM 1531 C CA . PRO A 1 192 ? 19.917 53.569 7.882 1.00 13.95 191 PRO A CA 1
ATOM 1532 C C . PRO A 1 192 ? 20.831 53.516 9.103 1.00 14.16 191 PRO A C 1
ATOM 1533 O O . PRO A 1 192 ? 21.983 53.078 8.985 1.00 17.58 191 PRO A O 1
ATOM 1537 N N . GLN A 1 193 ? 20.336 53.924 10.268 1.00 14.74 192 GLN A N 1
ATOM 1538 C CA . GLN A 1 193 ? 21.129 53.878 11.474 1.00 15.03 192 GLN A CA 1
ATOM 1539 C C . GLN A 1 193 ? 21.212 52.470 12.093 1.00 14.96 192 GLN A C 1
ATOM 1540 O O . GLN A 1 193 ? 22.279 52.053 12.517 1.00 17.63 192 GLN A O 1
ATOM 1546 N N . ALA A 1 194 ? 20.142 51.689 12.029 1.00 15.25 193 ALA A N 1
ATOM 1547 C CA . ALA A 1 194 ? 20.202 50.282 12.405 1.00 14.81 193 ALA A CA 1
ATOM 1548 C C . ALA A 1 194 ? 21.209 49.553 11.491 1.00 15.30 193 ALA A C 1
ATOM 1549 O O . ALA A 1 194 ? 21.993 48.716 11.934 1.00 14.94 193 ALA A O 1
ATOM 1551 N N . LEU A 1 195 ? 21.195 49.878 10.225 1.00 13.60 194 LEU A N 1
ATOM 1552 C CA . LEU A 1 195 ? 22.102 49.278 9.278 0.35 8.99 194 LEU A CA 1
ATOM 1553 C C . LEU A 1 195 ? 23.544 49.479 9.703 1.00 12.10 194 LEU A C 1
ATOM 1554 O O . LEU A 1 195 ? 24.364 48.588 9.555 1.00 12.53 194 LEU A O 1
ATOM 1559 N N . GLU A 1 196 ? 23.892 50.692 10.127 1.00 13.25 195 GLU A N 1
ATOM 1560 C CA . GLU A 1 196 ? 25.270 50.938 10.540 1.00 15.46 195 GLU A CA 1
ATOM 1561 C C . GLU A 1 196 ? 25.668 50.083 11.735 1.00 14.03 195 GLU A C 1
ATOM 1562 O O . GLU A 1 196 ? 26.840 49.685 11.863 1.00 14.79 195 GLU A O 1
ATOM 1568 N N . SER A 1 197 ? 24.719 49.786 12.616 1.00 13.97 196 SER A N 1
ATOM 1569 C CA A SER A 1 197 ? 25.029 48.908 13.687 0.50 13.18 196 SER A CA 1
ATOM 1570 C CA B SER A 1 197 ? 24.924 48.853 13.750 0.50 14.63 196 SER A CA 1
ATOM 1571 C C . SER A 1 197 ? 25.249 47.453 13.240 1.00 11.66 196 SER A C 1
ATOM 1572 O O . SER A 1 197 ? 26.208 46.797 13.683 1.00 12.27 196 SER A O 1
ATOM 1577 N N . TYR A 1 198 ? 24.405 46.975 12.340 1.00 10.26 197 TYR A N 1
ATOM 1578 C CA . TYR A 1 198 ? 24.615 45.627 11.773 1.00 9.83 197 TYR A CA 1
ATOM 1579 C C . TYR A 1 198 ? 25.971 45.557 11.069 1.00 10.66 197 TYR A C 1
ATOM 1580 O O . TYR A 1 198 ? 26.699 44.574 11.183 1.00 10.42 197 TYR A O 1
ATOM 1589 N N . ARG A 1 199 ? 26.304 46.595 10.306 1.00 9.92 198 ARG A N 1
ATOM 1590 C CA . ARG A 1 199 ? 27.585 46.649 9.571 1.00 9.83 198 ARG A CA 1
ATOM 1591 C C . ARG A 1 199 ? 28.771 46.633 10.484 1.00 9.86 198 ARG A C 1
ATOM 1592 O O . ARG A 1 199 ? 29.729 45.907 10.234 1.00 11.38 198 ARG A O 1
ATOM 1600 N N A ARG A 1 200 ? 28.738 47.407 11.557 0.50 9.81 199 ARG A N 1
ATOM 1601 N N B ARG A 1 200 ? 28.721 47.443 11.538 0.50 10.33 199 ARG A N 1
ATOM 1602 C CA A ARG A 1 200 ? 29.882 47.443 12.467 0.50 10.32 199 ARG A CA 1
ATOM 1603 C CA B ARG A 1 200 ? 29.801 47.503 12.530 0.50 11.30 199 ARG A CA 1
ATOM 1604 C C A ARG A 1 200 ? 30.095 46.088 13.141 0.50 10.21 199 ARG A C 1
ATOM 1605 C C B ARG A 1 200 ? 30.064 46.093 13.064 0.50 10.38 199 ARG A C 1
ATOM 1606 O O A ARG A 1 200 ? 31.226 45.645 13.343 0.50 11.61 199 ARG A O 1
ATOM 1607 O O B ARG A 1 200 ? 31.189 45.603 13.037 0.50 11.07 199 ARG A O 1
ATOM 1622 N N . ALA A 1 201 ? 29.001 45.436 13.523 1.00 9.80 200 ALA A N 1
ATOM 1623 C CA . ALA A 1 201 ? 29.145 44.119 14.118 1.00 9.46 200 ALA A CA 1
ATOM 1624 C C . ALA A 1 201 ? 29.793 43.154 13.097 1.00 11.27 200 ALA A C 1
ATOM 1625 O O . ALA A 1 201 ? 30.717 42.392 13.416 1.00 11.30 200 ALA A O 1
ATOM 1627 N N . PHE A 1 202 ? 29.310 43.153 11.866 1.00 9.77 201 PHE A N 1
ATOM 1628 C CA . PHE A 1 202 ? 29.785 42.205 10.861 1.00 10.41 201 PHE A CA 1
ATOM 1629 C C . PHE A 1 202 ? 31.245 42.473 10.455 1.00 10.21 201 PHE A C 1
ATOM 1630 O O . PHE A 1 202 ? 31.895 41.565 9.984 1.00 11.61 201 PHE A O 1
ATOM 1638 N N . ARG A 1 203 ? 31.715 43.705 10.648 1.00 10.71 202 ARG A N 1
ATOM 1639 C CA . ARG A 1 203 ? 33.125 43.992 10.380 1.00 11.50 202 ARG A CA 1
ATOM 1640 C C . ARG A 1 203 ? 34.049 43.379 11.418 1.00 12.28 202 ARG A C 1
ATOM 1641 O O . ARG A 1 203 ? 35.255 43.361 11.205 1.00 14.48 202 ARG A O 1
ATOM 1649 N N . ASP A 1 204 ? 33.515 42.891 12.542 1.00 11.73 203 ASP A N 1
ATOM 1650 C CA . ASP A 1 204 ? 34.316 42.278 13.603 1.00 11.32 203 ASP A CA 1
ATOM 1651 C C . ASP A 1 204 ? 34.502 40.791 13.296 1.00 10.71 203 ASP A C 1
ATOM 1652 O O . ASP A 1 204 ? 33.538 40.055 13.212 1.00 11.13 203 ASP A O 1
ATOM 1657 N N . PRO A 1 205 ? 35.738 40.350 13.103 1.00 11.11 204 PRO A N 1
ATOM 1658 C CA . PRO A 1 205 ? 35.927 38.949 12.773 1.00 11.43 204 PRO A CA 1
ATOM 1659 C C . PRO A 1 205 ? 35.374 37.980 13.841 1.00 10.66 204 PRO A C 1
ATOM 1660 O O . PRO A 1 205 ? 35.007 36.825 13.539 1.00 11.17 204 PRO A O 1
ATOM 1664 N N . ALA A 1 206 ? 35.355 38.396 15.111 1.00 10.99 205 ALA A N 1
ATOM 1665 C CA . ALA A 1 206 ? 34.805 37.550 16.159 1.00 11.32 205 ALA A CA 1
ATOM 1666 C C . ALA A 1 206 ? 33.300 37.333 15.958 1.00 9.81 205 ALA A C 1
ATOM 1667 O O . ALA A 1 206 ? 32.807 36.250 16.288 1.00 11.14 205 ALA A O 1
ATOM 1669 N N . VAL A 1 207 ? 32.595 38.348 15.493 1.00 9.07 206 VAL A N 1
ATOM 1670 C CA . VAL A 1 207 ? 31.157 38.226 15.221 1.00 8.59 206 VAL A CA 1
ATOM 1671 C C . VAL A 1 207 ? 30.934 37.261 14.063 1.00 8.93 206 VAL A C 1
ATOM 1672 O O . VAL A 1 207 ? 30.114 36.346 14.140 1.00 9.56 206 VAL A O 1
ATOM 1676 N N . ARG A 1 208 ? 31.677 37.425 12.987 1.00 9.22 207 ARG A N 1
ATOM 1677 C CA . ARG A 1 208 ? 31.538 36.565 11.849 1.00 8.61 207 ARG A CA 1
ATOM 1678 C C . ARG A 1 208 ? 31.780 35.093 12.252 1.00 8.77 207 ARG A C 1
ATOM 1679 O O . ARG A 1 208 ? 31.101 34.173 11.808 1.00 10.03 207 ARG A O 1
ATOM 1687 N N . HIS A 1 209 ? 32.810 34.878 13.075 1.00 8.60 208 HIS A N 1
ATOM 1688 C CA . HIS A 1 209 ? 33.110 33.541 13.566 1.00 8.48 208 HIS A CA 1
ATOM 1689 C C . HIS A 1 209 ? 31.969 32.983 14.402 1.00 8.84 208 HIS A C 1
ATOM 1690 O O . HIS A 1 209 ? 31.614 31.797 14.265 1.00 10.10 208 HIS A O 1
ATOM 1697 N N . ALA A 1 210 ? 31.406 33.795 15.287 1.00 9.42 209 ALA A N 1
ATOM 1698 C CA . ALA A 1 210 ? 30.293 33.353 16.121 1.00 9.07 209 ALA A CA 1
ATOM 1699 C C . ALA A 1 210 ? 29.081 32.985 15.283 1.00 8.44 209 ALA A C 1
ATOM 1700 O O . ALA A 1 210 ? 28.350 32.051 15.620 1.00 10.12 209 ALA A O 1
ATOM 1702 N N . MET A 1 211 ? 28.862 33.725 14.200 1.00 8.96 210 MET A N 1
ATOM 1703 C CA . MET A 1 211 ? 27.778 33.396 13.278 1.00 7.78 210 MET A CA 1
ATOM 1704 C C . MET A 1 211 ? 28.009 32.017 12.627 1.00 8.02 210 MET A C 1
ATOM 1705 O O . MET A 1 211 ? 27.102 31.196 12.526 1.00 9.84 210 MET A O 1
ATOM 1710 N N . CYS A 1 212 ? 29.218 31.800 12.156 1.00 8.01 211 CYS A N 1
ATOM 1711 C CA . CYS A 1 212 ? 29.553 30.485 11.602 1.00 8.74 211 CYS A CA 1
ATOM 1712 C C . CYS A 1 212 ? 29.308 29.421 12.648 1.00 8.81 211 CYS A C 1
ATOM 1713 O O . CYS A 1 212 ? 28.819 28.335 12.327 1.00 9.74 211 CYS A O 1
ATOM 1716 N N . GLU A 1 213 ? 29.785 29.652 13.881 1.00 9.17 212 GLU A N 1
ATOM 1717 C CA . GLU A 1 213 ? 29.569 28.687 14.929 1.00 9.04 212 GLU A CA 1
ATOM 1718 C C . GLU A 1 213 ? 28.078 28.372 15.171 1.00 8.72 212 GLU A C 1
ATOM 1719 O O . GLU A 1 213 ? 27.769 27.190 15.414 1.00 9.54 212 GLU A O 1
ATOM 1725 N N . ASP A 1 214 ? 27.226 29.381 15.086 1.00 8.99 213 ASP A N 1
ATOM 1726 C CA . ASP A 1 214 ? 25.760 29.182 15.160 1.00 8.35 213 ASP A CA 1
ATOM 1727 C C . ASP A 1 214 ? 25.299 28.197 14.089 1.00 9.27 213 ASP A C 1
ATOM 1728 O O . ASP A 1 214 ? 24.625 27.197 14.392 1.00 9.91 213 ASP A O 1
ATOM 1733 N N . TYR A 1 215 ? 25.701 28.447 12.846 1.00 8.96 214 TYR A N 1
ATOM 1734 C CA . TYR A 1 215 ? 25.309 27.589 11.747 1.00 8.55 214 TYR A CA 1
ATOM 1735 C C . TYR A 1 215 ? 25.900 26.162 11.872 1.00 8.09 214 TYR A C 1
ATOM 1736 O O . TYR A 1 215 ? 25.236 25.190 11.471 1.00 8.68 214 TYR A O 1
ATOM 1745 N N . ARG A 1 216 ? 27.135 26.026 12.395 1.00 8.18 215 ARG A N 1
ATOM 1746 C CA . ARG A 1 216 ? 27.702 24.699 12.679 1.00 7.97 215 ARG A CA 1
ATOM 1747 C C . ARG A 1 216 ? 26.884 23.954 13.743 1.00 7.73 215 ARG A C 1
ATOM 1748 O O . ARG A 1 216 ? 26.619 22.748 13.620 1.00 9.65 215 ARG A O 1
ATOM 1756 N N . ALA A 1 217 ? 26.518 24.660 14.815 1.00 8.97 216 ALA A N 1
ATOM 1757 C CA . ALA A 1 217 ? 25.703 24.081 15.859 1.00 8.29 216 ALA A CA 1
ATOM 1758 C C . ALA A 1 217 ? 24.377 23.628 15.304 1.00 7.51 216 ALA A C 1
ATOM 1759 O O . ALA A 1 217 ? 23.831 22.579 15.737 1.00 9.19 216 ALA A O 1
ATOM 1761 N N . ALA A 1 218 ? 23.816 24.367 14.353 1.00 8.23 217 ALA A N 1
ATOM 1762 C CA . ALA A 1 218 ? 22.490 24.016 13.792 1.00 7.39 217 ALA A CA 1
ATOM 1763 C C . ALA A 1 218 ? 22.518 22.648 13.134 1.00 8.42 217 ALA A C 1
ATOM 1764 O O . ALA A 1 218 ? 21.557 21.868 13.222 1.00 9.32 217 ALA A O 1
ATOM 1766 N N . VAL A 1 219 ? 23.620 22.373 12.436 1.00 8.29 218 VAL A N 1
ATOM 1767 C CA . VAL A 1 219 ? 23.832 21.076 11.802 1.00 8.46 218 VAL A CA 1
ATOM 1768 C C . VAL A 1 219 ? 23.964 19.968 12.821 1.00 8.93 218 VAL A C 1
ATOM 1769 O O . VAL A 1 219 ? 23.442 18.860 12.637 1.00 11.78 218 VAL A O 1
ATOM 1773 N N . GLY A 1 220 ? 24.729 20.239 13.863 1.00 10.18 219 GLY A N 1
ATOM 1774 C CA . GLY A 1 220 ? 25.169 19.263 14.843 1.00 11.36 219 GLY A CA 1
ATOM 1775 C C . GLY A 1 220 ? 24.366 19.250 16.112 1.00 9.82 219 GLY A C 1
ATOM 1776 O O . GLY A 1 220 ? 23.243 18.771 16.156 1.00 11.05 219 GLY A O 1
ATOM 1777 N N . VAL A 1 221 ? 24.932 19.821 17.169 1.00 9.87 220 VAL A N 1
ATOM 1778 C CA . VAL A 1 221 ? 24.365 19.682 18.505 1.00 9.47 220 VAL A CA 1
ATOM 1779 C C . VAL A 1 221 ? 22.929 20.182 18.611 1.00 8.85 220 VAL A C 1
ATOM 1780 O O . VAL A 1 221 ? 22.133 19.602 19.360 1.00 9.98 220 VAL A O 1
ATOM 1784 N N . ASP A 1 222 ? 22.564 21.241 17.898 1.00 9.07 221 ASP A N 1
ATOM 1785 C CA . ASP A 1 222 ? 21.178 21.745 18.014 1.00 9.04 221 ASP A CA 1
ATOM 1786 C C . ASP A 1 222 ? 20.168 20.733 17.482 1.00 9.11 221 ASP A C 1
ATOM 1787 O O . ASP A 1 222 ? 19.104 20.560 18.058 1.00 10.70 221 ASP A O 1
ATOM 1792 N N . ALA A 1 223 ? 20.487 20.098 16.357 1.00 9.73 222 ALA A N 1
ATOM 1793 C CA . ALA A 1 223 ? 19.632 19.084 15.749 1.00 9.91 222 ALA A CA 1
ATOM 1794 C C . ALA A 1 223 ? 19.559 17.841 16.619 1.00 9.88 222 ALA A C 1
ATOM 1795 O O . ALA A 1 223 ? 18.471 17.264 16.798 1.00 11.51 222 ALA A O 1
ATOM 1797 N N . ASP A 1 224 ? 20.682 17.503 17.234 1.00 10.14 223 ASP A N 1
ATOM 1798 C CA . ASP A 1 224 ? 20.706 16.357 18.146 1.00 10.64 223 ASP A CA 1
ATOM 1799 C C . ASP A 1 224 ? 19.800 16.613 19.355 1.00 10.58 223 ASP A C 1
ATOM 1800 O O . ASP A 1 224 ? 19.098 15.716 19.837 1.00 11.36 223 ASP A O 1
ATOM 1805 N N . ALA A 1 225 ? 19.804 17.833 19.875 1.00 9.86 224 ALA A N 1
ATOM 1806 C CA . ALA A 1 225 ? 18.926 18.192 21.005 1.00 10.19 224 ALA A CA 1
ATOM 1807 C C . ALA A 1 225 ? 17.462 18.093 20.597 1.00 9.35 224 ALA A C 1
ATOM 1808 O O . ALA A 1 225 ? 16.615 17.599 21.351 1.00 10.44 224 ALA A O 1
ATOM 1810 N N . ASP A 1 226 ? 17.147 18.589 19.409 1.00 10.26 225 ASP A N 1
ATOM 1811 C CA . ASP A 1 226 ? 15.755 18.524 18.945 1.00 9.19 225 ASP A CA 1
ATOM 1812 C C . ASP A 1 226 ? 15.331 17.043 18.799 1.00 9.66 225 ASP A C 1
ATOM 1813 O O . ASP A 1 226 ? 14.226 16.697 19.196 1.00 10.83 225 ASP A O 1
ATOM 1818 N N . GLN A 1 227 ? 16.194 16.216 18.233 1.00 9.86 226 GLN A N 1
ATOM 1819 C CA . GLN A 1 227 ? 15.859 14.816 18.087 1.00 10.61 226 GLN A CA 1
ATOM 1820 C C . GLN A 1 227 ? 15.628 14.151 19.429 1.00 9.99 226 GLN A C 1
ATOM 1821 O O . GLN A 1 227 ? 14.755 13.286 19.552 1.00 11.32 226 GLN A O 1
ATOM 1827 N N . ALA A 1 228 ? 16.461 14.489 20.431 1.00 11.18 227 ALA A N 1
ATOM 1828 C CA . ALA A 1 228 ? 16.305 13.871 21.762 1.00 11.61 227 ALA A CA 1
ATOM 1829 C C . ALA A 1 228 ? 14.941 14.257 22.355 1.00 11.87 227 ALA A C 1
ATOM 1830 O O . ALA A 1 228 ? 14.293 13.445 22.987 1.00 12.72 227 ALA A O 1
ATOM 1832 N N . ASP A 1 229 ? 14.489 15.501 22.151 1.00 10.78 228 ASP A N 1
ATOM 1833 C CA . ASP A 1 229 ? 13.181 15.914 22.630 1.00 11.80 228 ASP A CA 1
ATOM 1834 C C . ASP A 1 229 ? 12.068 15.175 21.892 1.00 12.06 228 ASP A C 1
ATOM 1835 O O . ASP A 1 229 ? 11.111 14.704 22.504 1.00 13.52 228 ASP A O 1
ATOM 1840 N N . ARG A 1 230 ? 12.212 15.054 20.579 1.00 11.26 229 ARG A N 1
ATOM 1841 C CA A ARG A 1 230 ? 11.248 14.326 19.798 0.50 11.56 229 ARG A CA 1
ATOM 1842 C CA B ARG A 1 230 ? 11.279 14.318 19.756 0.50 12.00 229 ARG A CA 1
ATOM 1843 C C . ARG A 1 230 ? 11.193 12.870 20.256 1.00 12.64 229 ARG A C 1
ATOM 1844 O O . ARG A 1 230 ? 10.088 12.321 20.442 1.00 15.63 229 ARG A O 1
ATOM 1859 N N . ASP A 1 231 ? 12.348 12.260 20.500 1.00 12.61 230 ASP A N 1
ATOM 1860 C CA . ASP A 1 231 ? 12.394 10.891 20.971 1.00 13.85 230 ASP A CA 1
ATOM 1861 C C . ASP A 1 231 ? 11.699 10.727 22.299 1.00 14.22 230 ASP A C 1
ATOM 1862 O O . ASP A 1 231 ? 10.971 9.757 22.503 1.00 16.32 230 ASP A O 1
ATOM 1867 N N . ALA A 1 232 ? 11.907 11.691 23.189 1.00 14.23 231 ALA A N 1
ATOM 1868 C CA . ALA A 1 232 ? 11.322 11.664 24.528 1.00 15.17 231 ALA A CA 1
ATOM 1869 C C . ALA A 1 232 ? 9.845 12.056 24.562 1.00 13.56 231 ALA A C 1
ATOM 1870 O O . ALA A 1 232 ? 9.218 11.907 25.610 1.00 19.09 231 ALA A O 1
ATOM 1872 N N . GLY A 1 233 ? 9.332 12.587 23.461 1.00 14.56 232 GLY A N 1
ATOM 1873 C CA . GLY A 1 233 ? 7.990 13.174 23.446 1.00 15.04 232 GLY A CA 1
ATOM 1874 C C . GLY A 1 233 ? 7.880 14.471 24.243 1.00 14.93 232 GLY A C 1
ATOM 1875 O O . GLY A 1 233 ? 6.803 14.792 24.745 1.00 19.00 232 GLY A O 1
ATOM 1876 N N . ARG A 1 234 ? 9.001 15.168 24.396 1.00 13.79 233 ARG A N 1
ATOM 1877 C CA A ARG A 1 234 ? 9.005 16.427 25.145 0.50 12.97 233 ARG A CA 1
ATOM 1878 C CA B ARG A 1 234 ? 9.024 16.413 25.137 0.50 12.62 233 ARG A CA 1
ATOM 1879 C C . ARG A 1 234 ? 8.531 17.563 24.246 1.00 13.31 233 ARG A C 1
ATOM 1880 O O . ARG A 1 234 ? 9.022 17.719 23.127 1.00 17.70 233 ARG A O 1
ATOM 1895 N N . ARG A 1 235 ? 7.593 18.345 24.745 1.00 12.74 234 ARG A N 1
ATOM 1896 C CA . ARG A 1 235 ? 6.989 19.447 24.015 1.00 11.95 234 ARG A CA 1
ATOM 1897 C C . ARG A 1 235 ? 7.117 20.726 24.804 1.00 10.89 234 ARG A C 1
ATOM 1898 O O . ARG A 1 235 ? 7.379 20.707 26.008 1.00 13.08 234 ARG A O 1
ATOM 1906 N N . LEU A 1 236 ? 6.970 21.862 24.120 1.00 10.82 235 LEU A N 1
ATOM 1907 C CA . LEU A 1 236 ? 6.871 23.138 24.840 1.00 9.68 235 LEU A CA 1
ATOM 1908 C C . LEU A 1 236 ? 5.591 23.092 25.699 1.00 11.19 235 LEU A C 1
ATOM 1909 O O . LEU A 1 236 ? 4.538 22.619 25.248 1.00 13.42 235 LEU A O 1
ATOM 1914 N N . GLN A 1 237 ? 5.698 23.631 26.913 1.00 11.32 236 GLN A N 1
ATOM 1915 C CA . GLN A 1 237 ? 4.636 23.566 27.909 1.00 12.63 236 GLN A CA 1
ATOM 1916 C C . GLN A 1 237 ? 3.760 24.808 28.003 1.00 13.26 236 GLN A C 1
ATOM 1917 O O . GLN A 1 237 ? 2.737 24.816 28.677 1.00 18.18 236 GLN A O 1
ATOM 1923 N N . CYS A 1 238 ? 4.159 25.846 27.303 1.00 11.67 237 CYS A N 1
ATOM 1924 C CA . CYS A 1 238 ? 3.503 27.154 27.312 1.00 11.83 237 CYS A CA 1
ATOM 1925 C C . CYS A 1 238 ? 2.713 27.386 26.053 1.00 11.38 237 CYS A C 1
ATOM 1926 O O . CYS A 1 238 ? 2.943 26.733 25.036 1.00 12.52 237 CYS A O 1
ATOM 1929 N N . PRO A 1 239 ? 1.841 28.417 26.056 1.00 11.30 238 PRO A N 1
ATOM 1930 C CA . PRO A 1 239 ? 1.203 28.826 24.804 1.00 11.65 238 PRO A CA 1
ATOM 1931 C C . PRO A 1 239 ? 2.269 29.294 23.803 1.00 10.46 238 PRO A C 1
ATOM 1932 O O . PRO A 1 239 ? 3.264 29.965 24.182 1.00 11.33 238 PRO A O 1
ATOM 1936 N N . VAL A 1 240 ? 2.028 28.911 22.553 1.00 9.88 239 VAL A N 1
ATOM 1937 C CA . VAL A 1 240 ? 2.882 29.230 21.433 1.00 10.00 239 VAL A CA 1
ATOM 1938 C C . VAL A 1 240 ? 2.103 30.006 20.381 1.00 9.58 239 VAL A C 1
ATOM 1939 O O . VAL A 1 240 ? 0.976 29.646 20.032 1.00 11.00 239 VAL A O 1
ATOM 1943 N N . GLN A 1 241 ? 2.719 31.040 19.843 1.00 9.46 240 GLN A N 1
ATOM 1944 C CA . GLN A 1 241 ? 2.223 31.740 18.666 1.00 8.65 240 GLN A CA 1
ATOM 1945 C C . GLN A 1 241 ? 3.323 31.652 17.598 1.00 9.86 240 GLN A C 1
ATOM 1946 O O . GLN A 1 241 ? 4.504 31.913 17.902 1.00 10.30 240 GLN A O 1
ATOM 1952 N N . VAL A 1 242 ? 2.932 31.320 16.375 1.00 9.29 241 VAL A N 1
ATOM 1953 C CA . VAL A 1 242 ? 3.858 31.389 15.246 1.00 8.59 241 VAL A CA 1
ATOM 1954 C C . VAL A 1 242 ? 3.275 32.327 14.192 1.00 9.48 241 VAL A C 1
ATOM 1955 O O . VAL A 1 242 ? 2.102 32.173 13.788 1.00 9.66 241 VAL A O 1
ATOM 1959 N N . LEU A 1 243 ? 4.072 33.298 13.781 1.00 8.50 242 LEU A N 1
ATOM 1960 C CA . LEU A 1 243 ? 3.723 34.218 12.698 1.00 9.28 242 LEU A CA 1
ATOM 1961 C C . LEU A 1 243 ? 4.652 33.921 11.554 1.00 8.27 242 LEU A C 1
ATOM 1962 O O . LEU A 1 243 ? 5.870 33.984 11.726 1.00 10.36 242 LEU A O 1
ATOM 1967 N N . TRP A 1 244 ? 4.116 33.529 10.415 1.00 9.49 243 TRP A N 1
ATOM 1968 C CA . TRP A 1 244 ? 4.942 33.039 9.316 1.00 9.21 243 TRP A CA 1
ATOM 1969 C C . TRP A 1 244 ? 4.768 33.848 8.064 1.00 10.14 243 TRP A C 1
ATOM 1970 O O . TRP A 1 244 ? 3.736 34.477 7.821 1.00 11.24 243 TRP A O 1
ATOM 1981 N N . GLN A 1 245 ? 5.763 33.779 7.200 1.00 9.31 244 GLN A N 1
ATOM 1982 C CA . GLN A 1 245 ? 5.731 34.418 5.898 1.00 10.17 244 GLN A CA 1
ATOM 1983 C C . GLN A 1 245 ? 4.655 33.745 5.049 1.00 9.25 244 GLN A C 1
ATOM 1984 O O . GLN A 1 245 ? 4.622 32.519 4.875 1.00 10.21 244 GLN A O 1
ATOM 1990 N N . GLU A 1 246 ? 3.813 34.547 4.432 1.00 9.94 245 GLU A N 1
ATOM 1991 C CA . GLU A 1 246 ? 2.816 34.053 3.473 1.00 9.65 245 GLU A CA 1
ATOM 1992 C C . GLU A 1 246 ? 3.530 33.572 2.221 1.00 10.21 245 GLU A C 1
ATOM 1993 O O . GLU A 1 246 ? 4.103 34.361 1.460 1.00 10.81 245 GLU A O 1
ATOM 1999 N N . ARG A 1 247 ? 3.481 32.264 1.987 1.00 9.98 246 ARG A N 1
ATOM 2000 C CA . ARG A 1 247 ? 4.097 31.585 0.856 1.00 10.53 246 ARG A CA 1
ATOM 2001 C C . ARG A 1 247 ? 3.509 30.175 0.856 1.00 10.88 246 ARG A C 1
ATOM 2002 O O . ARG A 1 247 ? 2.951 29.739 1.854 1.00 11.06 246 ARG A O 1
ATOM 2010 N N . PRO A 1 248 ? 3.665 29.435 -0.249 1.00 10.14 247 PRO A N 1
ATOM 2011 C CA . PRO A 1 248 ? 3.224 28.038 -0.254 1.00 9.96 247 PRO A CA 1
ATOM 2012 C C . PRO A 1 248 ? 4.099 27.160 0.615 1.00 10.44 247 PRO A C 1
ATOM 2013 O O . PRO A 1 248 ? 5.337 27.296 0.600 1.00 12.88 247 PRO A O 1
ATOM 2017 N N . TYR A 1 249 ? 3.481 26.235 1.359 1.00 9.58 248 TYR A N 1
ATOM 2018 C CA . TYR A 1 249 ? 4.199 25.238 2.151 1.00 9.48 248 TYR A CA 1
ATOM 2019 C C . TYR A 1 249 ? 3.865 23.819 1.687 1.00 9.30 248 TYR A C 1
ATOM 2020 O O . TYR A 1 249 ? 2.699 23.484 1.618 1.00 10.86 248 TYR A O 1
ATOM 2029 N N . ALA A 1 250 ? 4.886 23.019 1.443 1.00 10.09 249 ALA A N 1
ATOM 2030 C CA . ALA A 1 250 ? 4.717 21.618 1.102 1.00 10.70 249 ALA A CA 1
ATOM 2031 C C . ALA A 1 250 ? 4.055 20.858 2.243 1.00 10.68 249 ALA A C 1
ATOM 2032 O O . ALA A 1 250 ? 4.048 21.323 3.389 1.00 11.16 249 ALA A O 1
ATOM 2034 N N . ALA A 1 251 ? 3.528 19.674 1.936 1.00 13.66 250 ALA A N 1
ATOM 2035 C CA . ALA A 1 251 ? 2.847 18.909 2.946 1.00 14.57 250 ALA A CA 1
ATOM 2036 C C . ALA A 1 251 ? 3.798 18.562 4.066 1.00 14.87 250 ALA A C 1
ATOM 2037 O O . ALA A 1 251 ? 4.929 18.134 3.831 1.00 16.58 250 ALA A O 1
ATOM 2039 N N . GLY A 1 252 ? 3.351 18.764 5.304 1.00 14.87 251 GLY A N 1
ATOM 2040 C CA . GLY A 1 252 ? 4.199 18.529 6.453 1.00 15.89 251 GLY A CA 1
ATOM 2041 C C . GLY A 1 252 ? 5.023 19.729 6.860 1.00 12.43 251 GLY A C 1
ATOM 2042 O O . GLY A 1 252 ? 5.646 19.707 7.914 1.00 16.32 251 GLY A O 1
ATOM 2043 N N . GLN A 1 253 ? 5.075 20.782 6.029 1.00 12.34 252 GLN A N 1
ATOM 2044 C CA . GLN A 1 253 ? 5.955 21.912 6.269 1.00 11.27 252 GLN A CA 1
ATOM 2045 C C . GLN A 1 253 ? 5.240 23.201 6.668 1.00 10.53 252 GLN A C 1
ATOM 2046 O O . GLN A 1 253 ? 5.899 24.223 6.899 1.00 11.75 252 GLN A O 1
ATOM 2052 N N . HIS A 1 254 ? 3.917 23.174 6.780 1.00 10.33 253 HIS A N 1
ATOM 2053 C CA . HIS A 1 254 ? 3.228 24.364 7.192 1.00 10.23 253 HIS A CA 1
ATOM 2054 C C . HIS A 1 254 ? 3.591 24.701 8.637 1.00 9.56 253 HIS A C 1
ATOM 2055 O O . HIS A 1 254 ? 3.578 23.853 9.496 1.00 10.23 253 HIS A O 1
ATOM 2062 N N . PRO A 1 255 ? 3.954 25.955 8.916 1.00 9.12 254 PRO A N 1
ATOM 2063 C CA . PRO A 1 255 ? 4.478 26.196 10.264 1.00 10.74 254 PRO A CA 1
ATOM 2064 C C . PRO A 1 255 ? 3.506 25.968 11.407 1.00 10.65 254 PRO A C 1
ATOM 2065 O O . PRO A 1 255 ? 3.930 25.604 12.497 1.00 10.51 254 PRO A O 1
ATOM 2069 N N . LEU A 1 256 ? 2.221 26.183 11.184 1.00 11.38 255 LEU A N 1
ATOM 2070 C CA . LEU A 1 256 ? 1.261 25.934 12.239 1.00 11.22 255 LEU A CA 1
ATOM 2071 C C . LEU A 1 256 ? 1.192 24.423 12.527 1.00 11.86 255 LEU A C 1
ATOM 2072 O O . LEU A 1 256 ? 1.217 23.997 13.685 1.00 12.63 255 LEU A O 1
ATOM 2077 N N . GLU A 1 257 ? 1.170 23.619 11.473 1.00 10.99 256 GLU A N 1
ATOM 2078 C CA . GLU A 1 257 ? 1.202 22.183 11.579 1.00 11.98 256 GLU A CA 1
ATOM 2079 C C . GLU A 1 257 ? 2.418 21.693 12.310 1.00 11.01 256 GLU A C 1
ATOM 2080 O O . GLU A 1 257 ? 2.339 20.849 13.205 1.00 11.55 256 GLU A O 1
ATOM 2086 N N . ILE A 1 258 ? 3.582 22.201 11.915 1.00 10.12 257 ILE A N 1
ATOM 2087 C CA . ILE A 1 258 ? 4.835 21.811 12.590 1.00 8.78 257 ILE A CA 1
ATOM 2088 C C . ILE A 1 258 ? 4.783 22.165 14.079 1.00 8.95 257 ILE A C 1
ATOM 2089 O O . ILE A 1 258 ? 5.094 2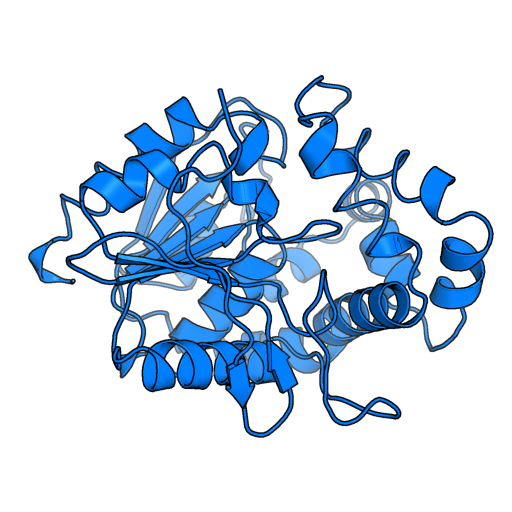1.327 14.930 1.00 9.65 257 ILE A O 1
ATOM 2094 N N . TRP A 1 259 ? 4.414 23.402 14.408 1.00 9.46 258 TRP A N 1
ATOM 2095 C CA . TRP A 1 259 ? 4.418 23.768 15.824 1.00 9.57 258 TRP A CA 1
ATOM 2096 C C . TRP A 1 259 ? 3.435 22.924 16.653 1.00 9.90 258 TRP A C 1
ATOM 2097 O O . TRP A 1 259 ? 3.697 22.655 17.804 1.00 10.36 258 TRP A O 1
ATOM 2108 N N . LYS A 1 260 ? 2.300 22.520 16.054 1.00 10.87 259 LYS A N 1
ATOM 2109 C CA . LYS A 1 260 ? 1.403 21.640 16.755 1.00 11.64 259 LYS A CA 1
ATOM 2110 C C . LYS A 1 260 ? 1.982 20.266 17.073 1.00 13.30 259 LYS A C 1
ATOM 2111 O O . LYS A 1 260 ? 1.470 19.584 17.963 1.00 16.39 259 LYS A O 1
ATOM 2117 N N . THR A 1 261 ? 3.035 19.858 16.375 1.00 11.48 260 THR A N 1
ATOM 2118 C CA . THR A 1 261 ? 3.747 18.625 16.752 1.00 12.32 260 THR A CA 1
ATOM 2119 C C . THR A 1 261 ? 4.737 18.826 17.897 1.00 13.31 260 THR A C 1
ATOM 2120 O O . THR A 1 261 ? 5.284 17.875 18.422 1.00 16.48 260 THR A O 1
ATOM 2124 N N . TRP A 1 262 ? 5.023 20.084 18.225 1.00 10.72 261 TRP A N 1
ATOM 2125 C CA . TRP A 1 262 ? 6.006 20.452 19.265 1.00 11.24 261 TRP A CA 1
ATOM 2126 C C . TRP A 1 262 ? 5.373 21.062 20.519 1.00 9.97 261 TRP A C 1
ATOM 2127 O O . TRP A 1 262 ? 6.094 21.306 21.473 1.00 11.74 261 TRP A O 1
ATOM 2138 N N . ALA A 1 263 ? 4.069 21.288 20.523 1.00 11.01 262 ALA A N 1
ATOM 2139 C CA . ALA A 1 263 ? 3.402 22.037 21.590 1.00 10.72 262 ALA A CA 1
ATOM 2140 C C . ALA A 1 263 ? 1.921 21.753 21.532 1.00 11.64 262 ALA A C 1
ATOM 2141 O O . ALA A 1 263 ? 1.346 21.690 20.458 1.00 13.88 262 ALA A O 1
ATOM 2143 N N . GLY A 1 264 ? 1.295 21.653 22.688 1.00 13.95 263 GLY A N 1
ATOM 2144 C CA . GLY A 1 264 ? -0.133 21.380 22.754 1.00 15.24 263 GLY A CA 1
ATOM 2145 C C . GLY A 1 264 ? -1.031 22.592 22.601 1.00 14.89 263 GLY A C 1
ATOM 2146 O O . GLY A 1 264 ? -2.212 22.439 22.403 1.00 16.57 263 GLY A O 1
ATOM 2147 N N . GLN A 1 265 ? -0.502 23.803 22.763 1.00 14.18 264 GLN A N 1
ATOM 2148 C CA . GLN A 1 265 ? -1.259 25.050 22.698 1.00 14.28 264 GLN A CA 1
ATOM 2149 C C . GLN A 1 265 ? -0.591 25.971 21.691 1.00 14.27 264 GLN A C 1
ATOM 2150 O O . GLN A 1 265 ? 0.404 26.628 22.019 1.00 14.98 264 GLN A O 1
ATOM 2156 N N . VAL A 1 266 ? -1.123 25.997 20.476 1.00 11.70 265 VAL A N 1
ATOM 2157 C CA . VAL A 1 266 ? -0.511 26.716 19.358 1.00 11.89 265 VAL A CA 1
ATOM 2158 C C . VAL A 1 266 ? -1.555 27.509 18.607 1.00 10.74 265 VAL A C 1
ATOM 2159 O O . VAL A 1 266 ? -2.631 27.007 18.278 1.00 14.27 265 VAL A O 1
ATOM 2163 N N . GLU A 1 267 ? -1.197 28.741 18.254 1.00 11.29 266 GLU A N 1
ATOM 2164 C CA . GLU A 1 267 ? -1.964 29.587 17.361 1.00 11.85 266 GLU A CA 1
ATOM 2165 C C . GLU A 1 267 ? -1.021 30.318 16.432 1.00 10.68 266 GLU A C 1
ATOM 2166 O O . GLU A 1 267 ? 0.195 30.382 16.693 1.00 11.02 266 GLU A O 1
ATOM 2172 N N . GLY A 1 268 ? -1.544 30.955 15.407 1.00 12.23 267 GLY A N 1
ATOM 2173 C CA . GLY A 1 268 ? -0.702 31.738 14.556 1.00 12.37 267 GLY A CA 1
ATOM 2174 C C . GLY A 1 268 ? -1.410 32.342 13.368 1.00 11.46 267 GLY A C 1
ATOM 2175 O O . GLY A 1 268 ? -2.632 32.179 13.195 1.00 13.84 267 GLY A O 1
ATOM 2176 N N . ALA A 1 269 ? -0.639 33.004 12.531 1.00 10.98 268 ALA A N 1
ATOM 2177 C CA . ALA A 1 269 ? -1.156 33.650 11.357 1.00 11.98 268 ALA A CA 1
ATOM 2178 C C . ALA A 1 269 ? -0.064 33.891 10.327 1.00 9.84 268 ALA A C 1
ATOM 2179 O O . ALA A 1 269 ? 1.129 34.022 10.689 1.00 10.69 268 ALA A O 1
ATOM 2181 N N . ALA A 1 270 ? -0.476 33.978 9.075 1.00 12.21 269 ALA A N 1
ATOM 2182 C CA . ALA A 1 270 ? 0.372 34.364 7.966 1.00 10.84 269 ALA A CA 1
ATOM 2183 C C . ALA A 1 270 ? 0.491 35.888 7.878 1.00 11.69 269 ALA A C 1
ATOM 2184 O O . ALA A 1 270 ? -0.476 36.610 8.136 1.00 14.58 269 ALA A O 1
ATOM 2186 N N . ILE A 1 271 ? 1.690 36.366 7.562 1.00 11.62 270 ILE A N 1
ATOM 2187 C CA A ILE A 1 271 ? 1.918 37.786 7.308 0.50 12.09 270 ILE A CA 1
ATOM 2188 C CA B ILE A 1 271 ? 2.006 37.787 7.390 0.50 12.10 270 ILE A CA 1
ATOM 2189 C C . ILE A 1 271 ? 2.532 37.971 5.942 1.00 12.45 270 ILE A C 1
ATOM 2190 O O . ILE A 1 271 ? 3.460 37.251 5.529 1.00 12.37 270 ILE A O 1
ATOM 2199 N N . GLY A 1 272 ? 1.976 38.914 5.181 1.00 14.37 271 GLY A N 1
ATOM 2200 C CA . GLY A 1 272 ? 2.425 39.161 3.803 1.00 14.79 271 GLY A CA 1
ATOM 2201 C C . GLY A 1 272 ? 3.626 40.084 3.805 1.00 15.62 271 GLY A C 1
ATOM 2202 O O . GLY A 1 272 ? 3.521 41.310 3.626 1.00 22.77 271 GLY A O 1
ATOM 2203 N N . ALA A 1 273 ? 4.792 39.511 4.069 1.00 12.13 272 ALA A N 1
ATOM 2204 C CA . ALA A 1 273 ? 6.046 40.256 4.145 1.00 12.44 272 ALA A CA 1
ATOM 2205 C C . ALA A 1 273 ? 7.185 39.302 3.848 1.00 11.49 272 ALA A C 1
ATOM 2206 O O . ALA A 1 273 ? 6.975 38.102 3.597 1.00 14.03 272 ALA A O 1
ATOM 2208 N N . SER A 1 274 ? 8.395 39.812 3.845 1.00 12.87 273 SER A N 1
ATOM 2209 C CA . SER A 1 274 ? 9.562 38.959 3.758 1.00 12.45 273 SER A CA 1
ATOM 2210 C C . SER A 1 274 ? 9.780 38.179 5.070 1.00 11.05 273 SER A C 1
ATOM 2211 O O . SER A 1 274 ? 9.042 38.342 6.057 1.00 12.65 273 SER A O 1
ATOM 2214 N N . HIS A 1 275 ? 10.877 37.436 5.119 1.00 10.23 274 HIS A N 1
ATOM 2215 C CA . HIS A 1 275 ? 11.277 36.737 6.333 1.00 10.23 274 HIS A CA 1
ATOM 2216 C C . HIS A 1 275 ? 11.566 37.719 7.470 1.00 9.76 274 HIS A C 1
ATOM 2217 O O . HIS A 1 275 ? 11.479 37.353 8.617 1.00 9.44 274 HIS A O 1
ATOM 2224 N N . MET A 1 276 ? 11.918 38.966 7.145 1.00 8.87 275 MET A N 1
ATOM 2225 C CA . MET A 1 276 ? 12.375 39.977 8.107 1.00 8.93 275 MET A CA 1
ATOM 2226 C C . MET A 1 276 ? 11.176 40.654 8.805 1.00 8.50 275 MET A C 1
ATOM 2227 O O . MET A 1 276 ? 11.017 41.885 8.777 1.00 10.43 275 MET A O 1
ATOM 2232 N N . LEU A 1 277 ? 10.351 39.845 9.451 1.00 9.63 276 LEU A N 1
ATOM 2233 C CA . LEU A 1 277 ? 9.091 40.321 9.999 1.00 9.84 276 LEU A CA 1
ATOM 2234 C C . LEU A 1 277 ? 9.219 41.522 10.928 1.00 9.31 276 LEU A C 1
ATOM 2235 O O . LEU A 1 277 ? 8.401 42.448 10.829 1.00 11.06 276 LEU A O 1
ATOM 2240 N N . PRO A 1 278 ? 10.210 41.571 11.842 1.00 9.68 277 PRO A N 1
ATOM 2241 C CA . PRO A 1 278 ? 10.258 42.701 12.787 1.00 10.11 277 PRO A CA 1
ATOM 2242 C C . PRO A 1 278 ? 10.362 44.047 12.107 1.00 10.30 277 PRO A C 1
ATOM 2243 O O . PRO A 1 278 ? 9.781 45.003 12.597 1.00 11.13 277 PRO A O 1
ATOM 2247 N N . GLU A 1 279 ? 11.127 44.123 11.028 1.00 9.49 278 GLU A N 1
ATOM 2248 C CA . GLU A 1 279 ? 11.389 45.386 10.323 1.00 8.89 278 GLU A CA 1
ATOM 2249 C C . GLU A 1 279 ? 10.414 45.610 9.184 1.00 11.03 278 GLU A C 1
ATOM 2250 O O . GLU A 1 279 ? 10.109 46.750 8.841 1.00 12.68 278 GLU A O 1
ATOM 2256 N N . ASP A 1 280 ? 9.975 44.549 8.535 1.00 10.08 279 ASP A N 1
ATOM 2257 C CA . ASP A 1 280 ? 9.133 44.616 7.327 1.00 10.53 279 ASP A CA 1
ATOM 2258 C C . ASP A 1 280 ? 7.633 44.791 7.661 1.00 13.07 279 ASP A C 1
ATOM 2259 O O . ASP A 1 280 ? 6.926 45.546 7.003 1.00 15.46 279 ASP A O 1
ATOM 2264 N N . ALA A 1 281 ? 7.174 44.120 8.714 1.00 10.62 280 ALA A N 1
ATOM 2265 C CA . ALA A 1 281 ? 5.737 44.093 9.049 1.00 11.92 280 ALA A CA 1
ATOM 2266 C C . ALA A 1 281 ? 5.471 44.353 10.535 1.00 11.33 280 ALA A C 1
ATOM 2267 O O . ALA A 1 281 ? 4.733 43.609 11.185 1.00 11.45 280 ALA A O 1
ATOM 2269 N N . PRO A 1 282 ? 6.040 45.424 11.104 1.00 10.60 281 PRO A N 1
ATOM 2270 C CA . PRO A 1 282 ? 5.892 45.608 12.537 1.00 11.01 281 PRO A CA 1
ATOM 2271 C C . PRO A 1 282 ? 4.457 45.842 12.996 1.00 11.57 281 PRO A C 1
ATOM 2272 O O . PRO A 1 282 ? 4.089 45.385 14.079 1.00 12.55 281 PRO A O 1
ATOM 2276 N N . ASP A 1 283 ? 3.646 46.552 12.206 1.00 12.84 282 ASP A N 1
ATOM 2277 C CA . ASP A 1 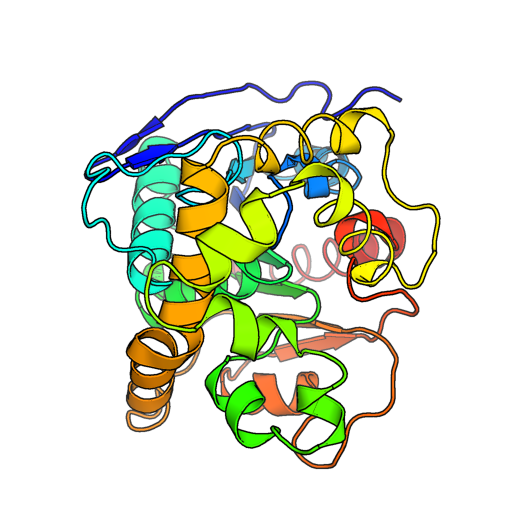283 ? 2.274 46.762 12.677 1.00 13.78 282 ASP A CA 1
ATOM 2278 C C . ASP A 1 283 ? 1.473 45.492 12.709 1.00 13.08 282 ASP A C 1
ATOM 2279 O O . ASP A 1 283 ? 0.733 45.272 13.667 1.00 13.78 282 ASP A O 1
ATOM 2284 N N . ALA A 1 284 ? 1.634 44.667 11.687 1.00 13.47 283 ALA A N 1
ATOM 2285 C CA . ALA A 1 284 ? 0.947 43.380 11.685 1.00 14.65 283 ALA A CA 1
ATOM 2286 C C . ALA A 1 284 ? 1.438 42.493 12.813 1.00 13.35 283 ALA A C 1
ATOM 2287 O O . ALA A 1 284 ? 0.644 41.856 13.485 1.00 14.75 283 ALA A O 1
ATOM 2289 N N . VAL A 1 285 ? 2.756 42.447 13.015 1.00 11.45 284 VAL A N 1
ATOM 2290 C CA . VAL A 1 285 ? 3.294 41.676 14.098 1.00 11.28 284 VAL A CA 1
ATOM 2291 C C . VAL A 1 285 ? 2.746 42.155 15.452 1.00 11.37 284 VAL A C 1
ATOM 2292 O O . VAL A 1 285 ? 2.302 41.356 16.276 1.00 13.05 284 VAL A O 1
ATOM 2296 N N . LEU A 1 286 ? 2.747 43.466 15.677 1.00 11.39 285 LEU A N 1
ATOM 2297 C CA . LEU A 1 286 ? 2.255 44.029 16.925 1.00 12.05 285 LEU A CA 1
ATOM 2298 C C . LEU A 1 286 ? 0.816 43.662 17.163 1.00 12.95 285 LEU A C 1
ATOM 2299 O O . LEU A 1 286 ? 0.433 43.341 18.291 1.00 13.94 285 LEU A O 1
ATOM 2304 N N . GLU A 1 287 ? -0.018 43.769 16.133 1.00 13.01 286 GLU A N 1
ATOM 2305 C CA . GLU A 1 287 ? -1.427 43.459 16.333 1.00 14.25 286 GLU A CA 1
ATOM 2306 C C . GLU A 1 287 ? -1.581 42.016 16.855 1.00 14.88 286 GLU A C 1
ATOM 2307 O O . GLU A 1 287 ? -2.333 41.730 17.811 1.00 15.30 286 GLU A O 1
ATOM 2313 N N . HIS A 1 288 ? -0.874 41.088 16.225 1.00 13.53 287 HIS A N 1
ATOM 2314 C CA . HIS A 1 288 ? -0.990 39.701 16.657 1.00 12.78 287 HIS A CA 1
ATOM 2315 C C . HIS A 1 288 ? -0.365 39.484 18.005 1.00 12.77 287 HIS A C 1
ATOM 2316 O O . HIS A 1 288 ? -0.908 38.748 18.842 1.00 13.08 287 HIS A O 1
ATOM 2323 N N . LEU A 1 289 ? 0.813 40.055 18.253 1.00 13.02 288 LEU A N 1
ATOM 2324 C CA A LEU A 1 289 ? 1.505 39.867 19.507 0.50 13.62 288 LEU A CA 1
ATOM 2325 C CA B LEU A 1 289 ? 1.525 39.870 19.534 0.50 13.48 288 LEU A CA 1
ATOM 2326 C C . LEU A 1 289 ? 0.711 40.394 20.688 1.00 13.30 288 LEU A C 1
ATOM 2327 O O . LEU A 1 289 ? 0.619 39.776 21.718 1.00 13.41 288 LEU A O 1
ATOM 2336 N N . LEU A 1 290 ? 0.186 41.614 20.550 1.00 12.52 289 LEU A N 1
ATOM 2337 C CA . LEU A 1 290 ? -0.537 42.235 21.645 1.00 13.07 289 LEU A CA 1
ATOM 2338 C C . LEU A 1 290 ? -1.780 41.421 21.991 1.00 12.93 289 LEU A C 1
ATOM 2339 O O . LEU A 1 290 ? -2.091 41.218 23.154 1.00 13.93 289 LEU A O 1
ATOM 2344 N N . GLY A 1 291 ? -2.443 40.898 20.982 1.00 13.05 290 GLY A N 1
ATOM 2345 C CA . GLY A 1 291 ? -3.634 40.088 21.212 1.00 13.44 290 GLY A CA 1
ATOM 2346 C C . GLY A 1 291 ? -3.295 38.762 21.897 1.00 13.20 290 GLY A C 1
ATOM 2347 O O . GLY A 1 291 ? -3.992 38.355 22.810 1.00 15.57 290 GLY A O 1
ATOM 2348 N N . PHE A 1 292 ? -2.204 38.124 21.487 1.00 13.13 291 PHE A N 1
ATOM 2349 C CA . PHE A 1 292 ? -1.739 36.893 22.101 1.00 13.76 291 PHE A CA 1
ATOM 2350 C C . PHE A 1 292 ? -1.344 37.107 23.560 1.00 13.10 291 PHE A C 1
ATOM 2351 O O . PHE A 1 292 ? -1.759 36.345 24.434 1.00 13.29 291 PHE A O 1
ATOM 2359 N N . LEU A 1 293 ? -0.554 38.149 23.835 1.00 13.01 292 LEU A N 1
ATOM 2360 C CA . LEU A 1 293 ? -0.111 38.389 25.192 1.00 13.47 292 LEU A CA 1
ATOM 2361 C C . LEU A 1 293 ? -1.319 38.725 26.090 1.00 15.01 292 LEU A C 1
ATOM 2362 O O . LEU A 1 293 ? -1.386 38.286 27.237 1.00 17.78 292 LEU A O 1
ATOM 2367 N N . ALA A 1 294 ? -2.264 39.490 25.571 1.00 15.95 293 ALA A N 1
ATOM 2368 C CA . ALA A 1 294 ? -3.486 39.850 26.335 1.00 17.42 293 ALA A CA 1
ATOM 2369 C C . ALA A 1 294 ? -4.368 38.617 26.599 1.00 21.13 293 ALA A C 1
ATOM 2370 O O . ALA A 1 294 ? -4.945 38.466 27.678 1.00 22.92 293 ALA A O 1
ATOM 2372 N N . SER A 1 295 ? -4.476 37.725 25.622 1.00 18.62 294 SER A N 1
ATOM 2373 C CA A SER A 1 295 ? -5.306 36.531 25.757 0.50 19.76 294 SER A CA 1
ATOM 2374 C CA B SER A 1 295 ? -5.276 36.508 25.719 0.50 19.94 294 SER A CA 1
ATOM 2375 C C . SER A 1 295 ? -4.734 35.525 26.742 1.00 18.96 294 SER A C 1
ATOM 2376 O O . SER A 1 295 ? -5.464 34.748 27.331 1.00 24.63 294 SER A O 1
ATOM 2381 N N . HIS A 1 296 ? -3.432 35.539 26.940 1.00 19.68 295 HIS A N 1
ATOM 2382 C CA . HIS A 1 296 ? -2.767 34.614 27.844 1.00 19.54 295 HIS A CA 1
ATOM 2383 C C . HIS A 1 296 ? -2.227 35.368 29.024 1.00 21.92 295 HIS A C 1
ATOM 2384 O O . HIS A 1 296 ? -1.220 34.973 29.598 1.00 25.16 295 HIS A O 1
ATOM 2391 N N . ARG A 1 297 ? -2.897 36.468 29.408 1.00 22.64 296 ARG A N 1
ATOM 2392 C CA . ARG A 1 297 ? -2.426 37.271 30.536 1.00 26.51 296 ARG A CA 1
ATOM 2393 C C . ARG A 1 297 ? -2.280 36.432 31.818 1.00 28.51 296 ARG A C 1
ATOM 2394 O O . ARG A 1 297 ? -1.324 36.639 32.582 1.00 39.74 296 ARG A O 1
ATOM 2402 N N . GLU A 1 298 ? -3.175 35.460 32.036 1.00 29.37 297 GLU A N 1
ATOM 2403 C CA . GLU A 1 298 ? -3.065 34.579 33.198 1.00 36.14 297 GLU A CA 1
ATOM 2404 C C . GLU A 1 298 ? -1.778 33.739 33.179 1.00 32.14 297 GLU A C 1
ATOM 2405 O O . GLU A 1 298 ? -1.140 33.561 34.236 1.00 36.82 297 GLU A O 1
ATOM 2411 N N . ALA A 1 299 ? -1.412 33.246 31.988 1.00 34.58 298 ALA A N 1
ATOM 2412 C CA . ALA A 1 299 ? -0.192 32.460 31.770 1.00 31.68 298 ALA A CA 1
ATOM 2413 C C . ALA A 1 299 ? 1.043 33.282 32.177 1.00 33.75 298 ALA A C 1
ATOM 2414 O O . ALA A 1 299 ? 2.057 32.742 32.631 1.00 31.82 298 ALA A O 1
ATOM 2416 N N . LEU A 1 300 ? 0.942 34.599 32.023 1.00 28.37 299 LEU A N 1
ATOM 2417 C CA . LEU A 1 300 ? 2.044 35.487 32.330 1.00 28.78 299 LEU A CA 1
ATOM 2418 C C . LEU A 1 300 ? 2.092 35.742 33.831 1.00 40.80 299 LEU A C 1
ATOM 2419 O O . LEU A 1 300 ? 3.188 35.774 34.367 1.00 36.88 299 LEU A O 1
#